Protein AF-A0A2H5X7C7-F1 (afdb_monomer_lite)

Foldseek 3Di:
DDPPPPQDPVNVVVVVCVPPQFPWDWDDDPPDIDIGTPCNVLCVLQDFDPVLLVVVLVCVVVLHFQDLLSLLVRLCSDDPSNLVDDDDGNFDCVLNNLQSLVSPLVNQDDPVRNVCCAVVQKDDCVNDDPVSNVSVVSSQVVNVVSDPDDDQDDDDDDDVDDPFMKGKDKDKAKKKWKDDPQDIDIDRDPVVVVVVQVVCVVVVNGDPPIDIWMWIKMKIKIWTDHDVSDIDIDIRIGIRTDDDDDPPDD

Sequence (250 aa):
MVKREQHTLREWLRGVFRMKEQAGWWRVEGDTLLMKHARYPLYRRTELPESTVRELERKAQEGRPLTLDDYAKLASTFTSLHELRNYAVRFDIQPLIHQYPHLQFWAALNPVQRANLLRSGLLTPDMLSAPQQRTFWQSAWRGMLSSHYHGFESPEEPNDLPLPRLELSTDAGEQYEIVSARMRFTDNDLNRVREFARQQFTQGALDADYQIKGYRAETYTLRYFLYPGVRYSTQIVLRREIPLPQEQSR

pLDDT: mean 84.01, std 14.73, range [30.48, 97.62]

Radius of gyration: 22.63 Å; chains: 1; bounding box: 50×59×59 Å

Structure (mmCIF, N/CA/C/O backbone):
data_AF-A0A2H5X7C7-F1
#
_entry.id   AF-A0A2H5X7C7-F1
#
loop_
_atom_site.group_PDB
_atom_site.id
_atom_site.t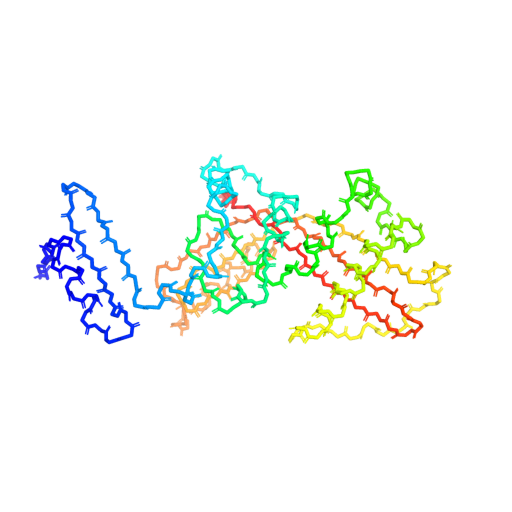ype_symbol
_atom_site.label_atom_id
_atom_site.label_alt_id
_atom_site.label_comp_id
_atom_site.label_asym_id
_atom_site.label_entity_id
_atom_site.label_seq_id
_atom_site.pdbx_PDB_ins_code
_atom_site.Cartn_x
_atom_site.Cartn_y
_atom_site.Cartn_z
_atom_site.occupancy
_atom_site.B_iso_or_equiv
_atom_site.auth_seq_id
_atom_site.auth_comp_id
_atom_site.auth_asym_id
_atom_site.auth_atom_id
_atom_site.pdbx_PDB_model_num
ATOM 1 N N . MET A 1 1 ? -23.636 8.215 39.747 1.00 32.19 1 MET A N 1
ATOM 2 C CA . MET A 1 1 ? -23.980 9.044 38.568 1.00 32.19 1 MET A CA 1
ATOM 3 C C . MET A 1 1 ? -22.868 10.054 38.343 1.00 32.19 1 MET A C 1
ATOM 5 O O . MET A 1 1 ? -22.793 11.032 39.074 1.00 32.19 1 MET A O 1
ATOM 9 N N . VAL A 1 2 ? -21.976 9.807 37.385 1.00 30.48 2 VAL A N 1
ATOM 10 C CA . VAL A 1 2 ? -20.971 10.801 36.979 1.00 30.48 2 VAL A CA 1
ATOM 11 C C . VAL A 1 2 ? -21.667 11.770 36.025 1.00 30.48 2 VAL A C 1
ATOM 13 O O . VAL A 1 2 ? -22.133 11.355 34.964 1.00 30.48 2 VAL A O 1
ATOM 16 N N . LYS A 1 3 ? -21.809 13.040 36.420 1.00 31.78 3 LYS A N 1
ATOM 17 C CA . LYS A 1 3 ? -22.272 14.102 35.519 1.00 31.78 3 LYS A CA 1
ATOM 18 C C . LYS A 1 3 ? -21.266 14.194 34.370 1.00 31.78 3 LYS A C 1
ATOM 20 O O . LYS A 1 3 ? -20.116 14.548 34.599 1.00 31.78 3 LYS A O 1
ATOM 25 N N . ARG A 1 4 ? -21.683 13.864 33.144 1.00 39.91 4 ARG A N 1
ATOM 26 C CA . ARG A 1 4 ? -20.956 14.281 31.939 1.00 39.91 4 ARG A CA 1
ATOM 27 C C . ARG A 1 4 ? -21.056 15.803 31.884 1.00 39.91 4 ARG A C 1
ATOM 29 O O . ARG A 1 4 ? -22.103 16.324 31.509 1.00 39.91 4 ARG A O 1
ATOM 36 N N . GLU A 1 5 ? -20.019 16.503 32.330 1.00 50.34 5 GLU A N 1
ATOM 37 C CA . GLU A 1 5 ? -19.903 17.939 32.096 1.00 50.34 5 GLU A CA 1
ATOM 38 C C . GLU A 1 5 ? -19.930 18.166 30.583 1.00 50.34 5 GLU A C 1
ATOM 40 O O . GLU A 1 5 ? -19.099 17.645 29.838 1.00 50.34 5 GLU A O 1
ATOM 45 N N . GLN A 1 6 ? -20.947 18.887 30.111 1.00 40.84 6 GLN A N 1
ATOM 46 C CA . GLN A 1 6 ? -20.986 19.367 28.739 1.00 40.84 6 GLN A CA 1
ATOM 47 C C . GLN A 1 6 ? -19.953 20.486 28.630 1.00 40.84 6 GLN A C 1
ATOM 49 O O . GLN A 1 6 ? -20.273 21.654 28.821 1.00 40.84 6 GLN A O 1
ATOM 54 N N . HIS A 1 7 ? -18.696 20.134 28.372 1.00 57.25 7 HIS A N 1
ATOM 55 C CA . HIS A 1 7 ? -17.715 21.127 27.964 1.00 57.25 7 HIS A CA 1
ATOM 56 C C . HIS A 1 7 ? -18.158 21.687 26.616 1.00 57.25 7 HIS A C 1
ATOM 58 O O . HIS A 1 7 ? -18.328 20.941 25.647 1.00 57.25 7 HIS A O 1
ATOM 64 N N . THR A 1 8 ? -18.333 23.003 26.533 1.00 71.38 8 THR A N 1
ATOM 65 C CA . THR A 1 8 ? -18.448 23.650 25.225 1.00 71.38 8 THR A CA 1
ATOM 66 C C . THR A 1 8 ? -17.179 23.346 24.421 1.00 71.38 8 THR A C 1
ATOM 68 O O . THR A 1 8 ? -16.097 23.199 24.997 1.00 71.38 8 THR A O 1
ATOM 71 N N . LEU A 1 9 ? -17.268 23.278 23.084 1.00 64.62 9 LEU A N 1
ATOM 72 C CA . LEU A 1 9 ? -16.095 23.063 22.217 1.00 64.62 9 LEU A CA 1
ATOM 73 C C . LEU A 1 9 ? -14.938 23.999 22.612 1.00 64.62 9 LEU A C 1
ATOM 75 O O . LEU A 1 9 ? -13.787 23.587 22.686 1.00 64.62 9 LEU A O 1
ATOM 79 N N . ARG A 1 10 ? -15.259 25.245 22.972 1.00 67.31 10 ARG A N 1
ATOM 80 C CA . ARG A 1 10 ? -14.307 26.257 23.440 1.00 67.31 10 ARG A CA 1
ATOM 81 C C . ARG A 1 10 ? -13.594 25.887 24.748 1.00 67.31 10 ARG A C 1
ATOM 83 O O . ARG A 1 10 ? -12.398 26.145 24.876 1.00 67.31 10 ARG A O 1
ATOM 90 N N . GLU A 1 11 ? -14.302 25.334 25.725 1.00 71.19 11 GLU A N 1
ATOM 91 C CA . GLU A 1 11 ? -13.731 24.914 27.015 1.00 71.19 11 GLU A CA 1
ATOM 92 C C . GLU A 1 11 ? -12.883 23.656 26.870 1.00 71.19 11 GLU A C 1
ATOM 94 O O . GLU A 1 11 ? -11.786 23.592 27.426 1.00 71.19 11 GLU A O 1
ATOM 99 N N . TRP A 1 12 ? -13.336 22.711 26.044 1.00 71.12 12 TRP A N 1
ATOM 100 C CA . TRP A 1 12 ? -12.553 21.536 25.682 1.00 71.12 12 TRP A CA 1
ATOM 101 C C . TRP A 1 12 ? -11.246 21.933 24.978 1.00 71.12 12 TRP A C 1
ATOM 103 O O . TRP A 1 12 ? -10.168 21.531 25.416 1.00 71.12 12 TRP A O 1
ATOM 113 N N . LEU A 1 13 ? -11.311 22.816 23.970 1.00 69.25 13 LEU A N 1
ATOM 114 C CA . LEU A 1 13 ? -10.126 23.343 23.279 1.00 69.25 13 LEU A CA 1
ATOM 115 C C . LEU A 1 13 ? -9.167 24.034 24.260 1.00 69.25 13 LEU A C 1
ATOM 117 O O . LEU A 1 13 ? -7.964 23.794 24.216 1.00 69.25 13 LEU A O 1
ATOM 121 N N . ARG A 1 14 ? -9.666 24.846 25.203 1.00 69.00 14 ARG A N 1
ATOM 122 C CA . ARG A 1 14 ? -8.815 25.465 26.240 1.00 69.00 14 ARG A CA 1
ATOM 123 C C . ARG A 1 14 ? -8.074 24.439 27.102 1.00 69.00 14 ARG A C 1
ATOM 125 O O . ARG A 1 14 ? -6.947 24.720 27.505 1.00 69.00 14 ARG A O 1
ATOM 132 N N . GLY A 1 15 ? -8.684 23.289 27.387 1.00 68.31 15 GLY A N 1
ATOM 133 C CA . GLY A 1 15 ? -8.048 22.185 28.110 1.00 68.31 15 GLY A CA 1
ATOM 134 C C . GLY A 1 15 ? -6.969 21.484 27.281 1.00 68.31 15 GLY A C 1
ATOM 135 O O . GLY A 1 15 ? -5.845 21.321 27.751 1.00 68.31 15 GLY A O 1
ATOM 136 N N . VAL A 1 16 ? -7.285 21.148 26.028 1.00 64.69 16 VAL A N 1
ATOM 137 C CA . VAL A 1 16 ? -6.377 20.473 25.082 1.00 64.69 16 VAL A CA 1
ATOM 138 C C . VAL A 1 16 ? -5.140 21.333 24.780 1.00 64.69 16 VAL A C 1
ATOM 140 O O . VAL A 1 16 ? -4.008 20.874 24.918 1.00 64.69 16 VAL A O 1
ATOM 143 N N . PHE A 1 17 ? -5.331 22.625 24.490 1.00 65.94 17 PHE A N 1
ATOM 144 C CA . PHE A 1 17 ? -4.251 23.560 24.138 1.00 65.94 17 PHE A CA 1
ATOM 145 C C . PHE A 1 17 ? -3.428 24.074 25.329 1.00 65.94 17 PHE A C 1
ATOM 147 O O . PHE A 1 17 ? -2.446 24.792 25.132 1.00 65.94 17 PHE A O 1
ATOM 154 N N . ARG A 1 18 ? -3.794 23.719 26.569 1.00 60.03 18 ARG A N 1
ATOM 155 C CA . ARG A 1 18 ? -3.016 24.050 27.776 1.00 60.03 18 ARG A CA 1
ATOM 156 C C . ARG A 1 18 ? -1.769 23.176 27.931 1.00 60.03 18 ARG A C 1
ATOM 158 O O . ARG A 1 18 ? -0.837 23.567 28.634 1.00 60.03 18 ARG A O 1
ATOM 165 N N . MET A 1 19 ? -1.733 22.014 27.279 1.00 57.81 19 MET A N 1
ATOM 166 C CA . MET A 1 19 ? -0.561 21.143 27.266 1.00 57.81 19 MET A CA 1
ATOM 167 C C . MET A 1 19 ? 0.507 21.742 26.340 1.00 57.81 19 MET A C 1
ATOM 169 O O . MET A 1 19 ? 0.277 21.926 25.146 1.00 57.81 19 MET A O 1
ATOM 173 N N . LYS A 1 20 ? 1.684 22.073 26.894 1.00 52.88 20 LYS A N 1
ATOM 174 C CA . LYS A 1 20 ? 2.776 22.811 26.216 1.00 52.88 20 LYS A CA 1
ATOM 175 C C . LYS A 1 20 ? 3.203 22.224 24.860 1.00 52.88 20 LYS A C 1
ATOM 177 O O . LYS A 1 20 ? 3.719 22.956 24.021 1.00 52.88 20 LYS A O 1
ATOM 182 N N . GLU A 1 21 ? 2.980 20.933 24.631 1.00 53.09 21 GLU A N 1
ATOM 183 C CA . GLU A 1 21 ? 3.341 20.230 23.393 1.00 53.09 21 GLU A CA 1
ATOM 184 C C . GLU A 1 21 ? 2.373 20.475 22.225 1.00 53.09 21 GLU A C 1
ATOM 186 O O . GLU A 1 21 ? 2.745 20.251 21.072 1.00 53.09 21 GLU A O 1
ATOM 191 N N . GLN A 1 22 ? 1.172 20.988 22.508 1.00 58.91 22 GLN A N 1
ATOM 192 C CA . GLN A 1 22 ? 0.125 21.284 21.524 1.00 58.91 22 GLN A CA 1
ATOM 193 C C . GLN A 1 22 ? -0.135 22.786 21.360 1.00 58.91 22 GLN A C 1
ATOM 195 O O . GLN A 1 22 ? -1.105 23.166 20.712 1.00 58.91 22 GLN A O 1
ATOM 200 N N . ALA A 1 23 ? 0.713 23.653 21.928 1.00 64.56 23 ALA A N 1
ATOM 201 C CA . ALA A 1 23 ? 0.552 25.103 21.854 1.00 64.56 23 ALA A CA 1
ATOM 202 C C . ALA A 1 23 ? 0.286 25.576 20.411 1.00 64.56 23 ALA A C 1
ATOM 204 O O . ALA A 1 23 ? 0.928 25.136 19.457 1.00 64.56 23 ALA A O 1
ATOM 205 N N . GLY A 1 24 ? -0.677 26.478 20.245 1.00 70.94 24 GLY A N 1
ATOM 206 C CA . GLY A 1 24 ? -1.109 26.988 18.949 1.00 70.94 24 GLY A CA 1
ATOM 207 C C . GLY A 1 24 ? -2.040 28.184 19.105 1.00 70.94 24 GLY A C 1
ATOM 208 O O . GLY A 1 24 ? -2.536 28.468 20.194 1.00 70.94 24 GLY A O 1
ATOM 209 N N . TRP A 1 25 ? -2.261 28.898 18.009 1.00 77.69 25 TRP A N 1
ATOM 210 C CA . TRP A 1 25 ? -3.278 29.938 17.922 1.00 77.69 25 TRP A CA 1
ATOM 211 C C . TRP A 1 25 ? -4.594 29.312 17.468 1.00 77.69 25 TRP A C 1
ATOM 213 O O . TRP A 1 25 ? -4.595 28.479 16.567 1.00 77.69 25 TRP A O 1
ATOM 223 N N . TRP A 1 26 ? -5.716 29.711 18.052 1.00 78.94 26 TRP A N 1
ATOM 224 C CA . TRP A 1 26 ? -7.033 29.295 17.580 1.00 78.94 26 TRP A CA 1
ATOM 225 C C . TRP A 1 26 ? -8.059 30.408 17.788 1.00 78.94 26 TRP A C 1
ATOM 227 O O . TRP A 1 26 ? -7.919 31.234 18.691 1.00 78.94 26 TRP A O 1
ATOM 237 N N . ARG A 1 27 ? -9.097 30.426 16.950 1.00 79.19 27 ARG A N 1
ATOM 238 C CA . ARG A 1 27 ? -10.278 31.290 17.079 1.00 79.19 27 ARG A CA 1
ATOM 239 C C . ARG A 1 27 ? -11.522 30.557 16.583 1.00 79.19 27 ARG A C 1
ATOM 241 O O . ARG A 1 27 ? -11.419 29.664 15.750 1.00 79.19 27 ARG A O 1
ATOM 248 N N . VAL A 1 28 ? -12.687 30.953 17.079 1.00 81.12 28 VAL A N 1
ATOM 249 C CA . VAL A 1 28 ? -13.986 30.447 16.616 1.00 81.12 28 VAL A CA 1
ATOM 250 C C . VAL A 1 28 ? -14.690 31.574 15.863 1.00 81.12 28 VAL A C 1
ATOM 252 O O . VAL A 1 28 ? -14.768 32.685 16.384 1.00 81.12 28 VAL A O 1
ATOM 255 N N . GLU A 1 29 ? -15.165 31.297 14.650 1.00 85.19 29 GLU A N 1
ATOM 256 C CA . GLU A 1 29 ? -15.914 32.217 13.787 1.00 85.19 29 GLU A CA 1
ATOM 257 C C . GLU A 1 29 ? -17.249 31.571 13.399 1.00 85.19 29 GLU A C 1
ATOM 259 O O . GLU A 1 29 ? -17.293 30.693 12.537 1.00 85.19 29 GLU A O 1
ATOM 264 N N . GLY A 1 30 ? -18.336 31.970 14.070 1.00 81.81 30 GLY A N 1
ATOM 265 C CA . GLY A 1 30 ? -19.625 31.278 13.959 1.00 81.81 30 GLY A CA 1
ATOM 266 C C . GLY A 1 30 ? -19.477 29.803 14.340 1.00 81.81 30 GLY A C 1
ATOM 267 O O . GLY A 1 30 ? -18.999 29.496 15.432 1.00 81.81 30 GLY A O 1
ATOM 268 N N . ASP A 1 31 ? -19.802 28.914 13.401 1.00 78.69 31 ASP A N 1
ATOM 269 C CA . ASP A 1 31 ? -19.672 27.458 13.555 1.00 78.69 31 ASP A CA 1
ATOM 270 C C . ASP A 1 31 ? -18.304 26.908 13.107 1.00 78.69 31 ASP A C 1
ATOM 272 O O . ASP A 1 31 ? -18.082 25.697 13.089 1.00 78.69 31 ASP A O 1
ATOM 276 N N . THR A 1 32 ? -17.361 27.779 12.734 1.00 72.25 32 THR A N 1
ATOM 277 C CA . THR A 1 32 ? -16.037 27.375 12.241 1.00 72.25 32 THR A CA 1
ATOM 278 C C . THR A 1 32 ? -14.969 27.532 13.318 1.00 72.25 32 THR A C 1
ATOM 280 O O . THR A 1 32 ? -14.797 28.604 13.896 1.00 72.25 32 THR A O 1
ATOM 283 N N . LEU A 1 33 ? -14.183 26.479 13.550 1.00 78.12 33 LEU A N 1
ATOM 284 C CA . LEU A 1 33 ? -12.952 26.545 14.337 1.00 78.12 33 LEU A CA 1
ATOM 285 C C . LEU A 1 33 ? -11.754 26.748 13.406 1.00 78.12 33 LEU A C 1
ATOM 287 O O . LEU A 1 33 ? -11.454 25.895 12.574 1.00 78.12 33 LEU A O 1
ATOM 291 N N . LEU A 1 34 ? -11.027 27.845 13.595 1.00 80.31 34 LEU A N 1
ATOM 292 C CA . LEU A 1 34 ? -9.745 28.084 12.944 1.00 80.31 34 LEU A CA 1
ATOM 293 C C . LEU A 1 34 ? -8.622 27.835 13.938 1.00 80.31 34 LEU A C 1
ATOM 295 O O . LEU A 1 34 ? -8.621 28.379 15.040 1.00 80.31 34 LEU A O 1
ATOM 299 N N . MET A 1 35 ? -7.644 27.032 13.535 1.00 77.50 35 MET A N 1
ATOM 300 C CA . MET A 1 35 ? -6.540 26.621 14.389 1.00 77.50 35 MET A CA 1
ATOM 301 C C . MET A 1 35 ? -5.232 26.625 13.605 1.00 77.50 35 MET A C 1
ATOM 303 O O . MET A 1 35 ? -5.157 26.142 12.480 1.00 77.50 35 MET A O 1
ATOM 307 N N . LYS A 1 36 ? -4.176 27.138 14.230 1.00 78.31 36 LYS A N 1
ATOM 308 C CA . LYS A 1 36 ? -2.807 27.119 13.734 1.00 78.31 36 LYS A CA 1
ATOM 309 C C . LYS A 1 36 ? -1.888 26.597 14.828 1.00 78.31 36 LYS A C 1
ATOM 311 O O . LYS A 1 36 ? -1.591 27.287 15.800 1.00 78.31 36 LYS A O 1
ATOM 316 N N . HIS A 1 37 ? -1.417 25.372 14.652 1.00 77.25 37 HIS A N 1
ATOM 317 C CA . HIS A 1 37 ? -0.476 24.736 15.568 1.00 77.25 37 HIS A CA 1
ATOM 318 C C . HIS A 1 37 ? 0.867 25.500 15.605 1.00 77.25 37 HIS A C 1
ATOM 320 O O . HIS A 1 37 ? 1.325 25.977 14.566 1.00 77.25 37 HIS A O 1
ATOM 326 N N . ALA A 1 38 ? 1.554 25.601 16.752 1.00 78.75 38 ALA A N 1
ATOM 327 C CA . ALA A 1 38 ? 2.844 26.313 16.839 1.00 78.75 38 ALA A CA 1
ATOM 328 C C . ALA A 1 38 ? 3.915 25.690 15.930 1.00 78.75 38 ALA A C 1
ATOM 330 O O . ALA A 1 38 ? 4.744 26.385 15.349 1.00 78.75 38 ALA A O 1
ATOM 331 N N . ARG A 1 39 ? 3.849 24.369 15.739 1.00 77.12 39 ARG A N 1
ATOM 332 C CA . ARG A 1 39 ? 4.689 23.621 14.786 1.00 77.12 39 ARG A CA 1
ATOM 333 C C . ARG A 1 39 ? 4.138 23.595 13.353 1.00 77.12 39 ARG A C 1
ATOM 335 O O . ARG A 1 39 ? 4.593 22.781 12.561 1.00 77.12 39 ARG A O 1
ATOM 342 N N . TYR A 1 40 ? 3.195 24.468 12.992 1.00 81.19 40 TYR A N 1
ATOM 343 C CA . TYR A 1 40 ? 2.625 24.526 11.638 1.00 81.19 40 TYR A CA 1
ATOM 344 C C . TYR A 1 40 ? 3.685 24.530 10.517 1.00 81.19 40 TYR A C 1
ATOM 346 O O . TYR A 1 40 ? 3.551 23.723 9.602 1.00 81.19 40 TYR A O 1
ATOM 354 N N . PRO A 1 41 ? 4.780 25.321 10.577 1.00 80.50 41 PRO A N 1
ATOM 355 C CA . PRO A 1 41 ? 5.803 25.288 9.525 1.00 80.50 41 PRO A CA 1
ATOM 356 C C . PRO A 1 41 ? 6.473 23.918 9.349 1.00 80.50 41 PRO A C 1
ATOM 358 O O . PRO A 1 41 ? 6.890 23.573 8.245 1.00 80.50 41 PRO A O 1
ATOM 361 N N . LEU A 1 42 ? 6.571 23.142 10.433 1.00 79.44 42 LEU A N 1
ATOM 362 C CA . LEU A 1 42 ? 7.097 21.781 10.419 1.00 79.44 42 LEU A CA 1
ATOM 363 C C . LEU A 1 42 ? 6.057 20.796 9.870 1.00 79.44 42 LEU A C 1
ATOM 365 O O . LEU A 1 42 ? 6.396 19.961 9.039 1.00 79.44 42 LEU A O 1
ATOM 369 N N . TYR A 1 43 ? 4.802 20.899 10.316 1.00 79.12 43 TYR A N 1
ATOM 370 C CA . TYR A 1 43 ? 3.731 19.964 9.949 1.00 79.12 43 TYR A CA 1
ATOM 371 C C . TYR A 1 43 ? 3.247 20.135 8.515 1.00 79.12 43 TYR A C 1
ATOM 373 O O . TYR A 1 43 ? 2.974 19.138 7.856 1.00 79.12 43 TYR A O 1
ATOM 381 N N . ARG A 1 44 ? 3.264 21.362 7.988 1.00 84.00 44 ARG A N 1
ATOM 382 C CA . ARG A 1 44 ? 2.896 21.645 6.597 1.00 84.00 44 ARG A CA 1
ATOM 383 C C . ARG A 1 44 ? 3.717 20.834 5.588 1.00 84.00 44 ARG A C 1
ATOM 385 O O . ARG A 1 44 ? 3.228 20.499 4.521 1.00 84.00 44 ARG A O 1
ATOM 392 N N . ARG A 1 45 ? 4.974 20.503 5.912 1.00 83.31 45 ARG A N 1
ATOM 393 C CA . ARG A 1 45 ? 5.855 19.687 5.048 1.00 83.31 45 ARG A CA 1
ATOM 394 C C . ARG A 1 45 ? 5.521 18.193 5.062 1.00 83.31 45 ARG A C 1
ATOM 396 O O . ARG A 1 45 ? 6.094 17.446 4.278 1.00 83.31 45 ARG A O 1
ATOM 403 N N . THR A 1 46 ? 4.660 17.778 5.984 1.00 85.38 46 THR A N 1
ATOM 404 C CA . THR A 1 46 ? 4.213 16.394 6.175 1.00 85.38 46 THR A CA 1
ATOM 405 C C . THR A 1 46 ? 2.718 16.229 5.907 1.00 85.38 46 THR A C 1
ATOM 407 O O . THR A 1 46 ? 2.175 15.155 6.153 1.00 85.38 46 THR A O 1
ATOM 410 N N . GLU A 1 47 ? 2.037 17.295 5.477 1.00 86.62 47 GLU A N 1
ATOM 411 C CA . GLU A 1 47 ? 0.630 17.248 5.091 1.00 86.62 47 GLU A CA 1
ATOM 412 C C . GLU A 1 47 ? 0.489 16.507 3.764 1.00 86.62 47 GLU A C 1
ATOM 414 O O . GLU A 1 47 ? 1.155 16.823 2.777 1.00 86.62 47 GLU A O 1
ATOM 419 N N . LEU A 1 48 ? -0.405 15.523 3.750 1.00 89.31 48 LEU A N 1
ATOM 420 C CA . LEU A 1 48 ? -0.763 14.816 2.532 1.00 89.31 48 LEU A CA 1
ATOM 421 C C . LEU A 1 48 ? -1.594 15.734 1.621 1.00 89.31 48 LEU A C 1
ATOM 423 O O . LEU A 1 48 ? -2.339 16.579 2.124 1.00 89.31 48 LEU A O 1
ATOM 427 N N . PRO A 1 49 ? -1.527 15.569 0.288 1.00 90.25 49 PRO A N 1
ATOM 428 C CA . PRO A 1 49 ? -2.346 16.356 -0.625 1.00 90.25 49 PRO A CA 1
ATOM 429 C C . PRO A 1 49 ? -3.842 16.127 -0.374 1.00 90.25 49 PRO A C 1
ATOM 431 O O . PRO A 1 49 ? -4.378 15.059 -0.677 1.00 90.25 49 PRO A O 1
ATOM 434 N N . GLU A 1 50 ? -4.517 17.158 0.135 1.00 89.19 50 GLU A N 1
ATOM 435 C CA . GLU A 1 50 ? -5.931 17.124 0.532 1.00 89.19 50 GLU A CA 1
ATOM 436 C C . GLU A 1 50 ? -6.853 16.600 -0.579 1.00 89.19 50 GLU A C 1
ATOM 438 O O . GLU A 1 50 ? -7.765 15.822 -0.316 1.00 89.19 50 GLU A O 1
ATOM 443 N N . SER A 1 51 ? -6.612 16.982 -1.838 1.00 90.31 51 SER A N 1
ATOM 444 C CA . SER A 1 51 ? -7.427 16.532 -2.974 1.00 90.31 51 SER A CA 1
ATOM 445 C C . SER A 1 51 ? -7.372 15.016 -3.175 1.00 90.31 51 SER A C 1
ATOM 447 O O . SER A 1 51 ? -8.405 14.393 -3.417 1.00 90.31 51 SER A O 1
ATOM 449 N N . THR A 1 52 ? -6.187 14.419 -3.040 1.00 91.19 52 THR A N 1
ATOM 450 C CA . THR A 1 52 ? -5.995 12.969 -3.138 1.00 91.19 52 THR A CA 1
ATOM 451 C C . THR A 1 52 ? -6.566 12.272 -1.908 1.00 91.19 52 THR A C 1
ATOM 453 O O . THR A 1 52 ? -7.312 11.309 -2.056 1.00 91.19 52 THR A O 1
ATOM 456 N N . VAL A 1 53 ? -6.281 12.774 -0.701 1.00 93.00 53 VAL A N 1
ATOM 457 C CA . VAL A 1 53 ? -6.797 12.192 0.551 1.00 93.00 53 VAL A CA 1
ATOM 458 C C . VAL A 1 53 ? -8.321 12.165 0.548 1.00 93.00 53 VAL A C 1
ATOM 460 O O . VAL A 1 53 ? -8.909 11.114 0.782 1.00 93.00 53 VAL A O 1
ATOM 463 N N . ARG A 1 54 ? -8.971 13.276 0.192 1.00 93.12 54 ARG A N 1
ATOM 464 C CA . ARG A 1 54 ? -10.433 13.378 0.152 1.00 93.12 54 ARG A CA 1
ATOM 465 C C . ARG A 1 54 ? -11.066 12.385 -0.821 1.00 93.12 54 ARG A C 1
ATOM 467 O O . ARG A 1 54 ? -12.135 11.848 -0.541 1.00 93.12 54 ARG A O 1
ATOM 474 N N . GLU A 1 55 ? -10.424 12.125 -1.959 1.00 93.81 55 GLU A N 1
ATOM 475 C CA . GLU A 1 55 ? -10.888 11.114 -2.913 1.00 93.81 55 GLU A CA 1
ATOM 476 C C . GLU A 1 55 ? -10.859 9.705 -2.300 1.00 93.81 55 GLU A C 1
ATOM 478 O O . GLU A 1 55 ? -11.837 8.963 -2.424 1.00 93.81 55 GLU A O 1
ATOM 483 N N . LEU A 1 56 ? -9.768 9.356 -1.613 1.00 94.12 56 LEU A N 1
ATOM 484 C CA . LEU A 1 56 ? -9.600 8.058 -0.957 1.00 94.12 56 LEU A CA 1
ATOM 485 C C . LEU A 1 56 ? -10.550 7.885 0.227 1.00 94.12 56 LEU A C 1
ATOM 487 O O . LEU A 1 56 ? -11.187 6.843 0.354 1.00 94.12 56 LEU A O 1
ATOM 491 N N . GLU A 1 57 ? -10.705 8.918 1.056 1.00 94.06 57 GLU A N 1
ATOM 492 C CA . GLU A 1 57 ? -11.660 8.902 2.162 1.00 94.06 57 GLU A CA 1
ATOM 493 C C . GLU A 1 57 ? -13.091 8.725 1.667 1.00 94.06 57 GLU A C 1
ATOM 495 O O . GLU A 1 57 ? -13.840 7.937 2.239 1.00 94.06 57 GLU A O 1
ATOM 500 N N . ARG A 1 58 ? -13.464 9.397 0.572 1.00 94.62 58 ARG A N 1
ATOM 501 C CA . ARG A 1 58 ? -14.776 9.214 -0.048 1.00 94.62 58 ARG A CA 1
ATOM 502 C C . ARG A 1 58 ? -14.966 7.775 -0.532 1.00 94.62 58 ARG A C 1
ATOM 504 O O . ARG A 1 58 ? -15.996 7.180 -0.238 1.00 94.62 58 ARG A O 1
ATOM 511 N N . LYS A 1 59 ? -13.983 7.191 -1.231 1.00 93.88 59 LYS A N 1
ATOM 512 C CA . LYS A 1 59 ? -14.048 5.780 -1.662 1.00 93.88 59 LYS A CA 1
ATOM 513 C C . LYS A 1 59 ? -14.216 4.834 -0.469 1.00 93.88 59 LYS A C 1
ATOM 515 O O . LYS A 1 59 ? -15.065 3.948 -0.523 1.00 93.88 59 LYS A O 1
ATOM 520 N N . ALA A 1 60 ? -13.457 5.053 0.603 1.00 90.31 60 ALA A N 1
ATOM 521 C CA . ALA A 1 60 ? -13.547 4.254 1.820 1.00 90.31 60 ALA A CA 1
ATOM 522 C C . ALA A 1 60 ? -14.923 4.381 2.496 1.00 90.31 60 ALA A C 1
ATOM 524 O O . ALA A 1 60 ? -15.514 3.373 2.873 1.00 90.31 60 ALA A O 1
ATOM 525 N N . GLN A 1 61 ? -15.477 5.594 2.573 1.00 90.75 61 GLN A N 1
ATOM 526 C CA . GLN A 1 61 ? -16.829 5.840 3.088 1.00 90.75 61 GLN A CA 1
ATOM 527 C C . GLN A 1 61 ? -17.925 5.190 2.237 1.00 90.75 61 GLN A C 1
ATOM 529 O O . GLN A 1 61 ? -18.898 4.677 2.780 1.00 90.75 61 GLN A O 1
ATOM 534 N N . GLU A 1 62 ? -17.757 5.180 0.914 1.00 91.12 62 GLU A N 1
ATOM 535 C CA . GLU A 1 62 ? -18.639 4.486 -0.034 1.00 91.12 62 GLU A CA 1
ATOM 536 C C . GLU A 1 62 ? -18.466 2.949 0.010 1.00 91.12 62 GLU A C 1
ATOM 538 O O . GLU A 1 62 ? -19.125 2.233 -0.743 1.00 91.12 62 GLU A O 1
ATOM 543 N N . GLY A 1 63 ? -17.564 2.418 0.848 1.00 85.38 63 GLY A N 1
ATOM 544 C CA . GLY A 1 63 ? -17.271 0.984 0.941 1.00 85.38 63 GLY A CA 1
ATOM 545 C C . GLY A 1 63 ? -16.596 0.407 -0.308 1.00 85.38 63 GLY A C 1
ATOM 546 O O . GLY A 1 63 ? -16.615 -0.813 -0.523 1.00 85.38 63 GLY A O 1
ATOM 547 N N . ARG A 1 64 ? -16.020 1.270 -1.154 1.00 89.94 64 ARG A N 1
ATOM 548 C CA . ARG A 1 64 ? -15.311 0.884 -2.376 1.00 89.94 64 ARG A CA 1
ATOM 549 C C . ARG A 1 64 ? -13.883 0.450 -2.036 1.00 89.94 64 ARG A C 1
ATOM 551 O O . ARG A 1 64 ? -13.236 1.104 -1.220 1.00 89.94 64 ARG A O 1
ATOM 558 N N . PRO A 1 65 ? -13.368 -0.619 -2.669 1.00 88.69 65 PRO A N 1
ATOM 559 C CA . PRO A 1 65 ? -11.994 -1.048 -2.448 1.00 88.69 65 PRO A CA 1
ATOM 560 C C . PRO A 1 65 ? -11.010 0.035 -2.905 1.00 88.69 65 PRO A C 1
ATOM 562 O O . PRO A 1 65 ? -11.180 0.626 -3.975 1.00 88.69 65 PRO A O 1
ATOM 565 N N . LEU A 1 66 ? -9.984 0.273 -2.089 1.00 93.88 66 LEU A N 1
ATOM 566 C CA . LEU A 1 66 ? -8.825 1.066 -2.482 1.00 93.88 66 LEU A CA 1
ATOM 567 C C . LEU A 1 66 ? -7.833 0.168 -3.212 1.00 93.88 66 LEU A C 1
ATOM 569 O O . LEU A 1 66 ? -7.512 -0.921 -2.745 1.00 93.88 66 LEU A O 1
ATOM 573 N N . THR A 1 67 ? -7.368 0.634 -4.363 1.00 94.12 67 THR A N 1
ATOM 574 C CA . THR A 1 67 ? -6.515 -0.136 -5.274 1.00 94.12 67 THR A CA 1
ATOM 575 C C . THR A 1 67 ? -5.034 0.186 -5.089 1.00 94.12 67 THR A C 1
ATOM 577 O O . THR A 1 67 ? -4.670 1.191 -4.481 1.00 94.12 67 THR A O 1
ATOM 580 N N . LEU A 1 68 ? -4.151 -0.623 -5.677 1.00 95.06 68 LEU A N 1
ATOM 581 C CA . LEU A 1 68 ? -2.714 -0.331 -5.690 1.00 95.06 68 LEU A CA 1
ATOM 582 C C . LEU A 1 68 ? -2.407 1.034 -6.340 1.00 95.06 68 LEU A C 1
ATOM 584 O O . LEU A 1 68 ? -1.564 1.784 -5.849 1.00 95.06 68 LEU A O 1
ATOM 588 N N . ASP A 1 69 ? -3.151 1.398 -7.388 1.00 95.81 69 ASP A N 1
ATOM 589 C CA . ASP A 1 69 ? -3.037 2.699 -8.057 1.00 95.81 69 ASP A CA 1
ATOM 590 C C . ASP A 1 69 ? -3.465 3.873 -7.163 1.00 95.81 69 ASP A C 1
ATOM 592 O O . ASP A 1 69 ? -2.859 4.945 -7.224 1.00 95.81 69 ASP A O 1
ATOM 596 N N . ASP A 1 70 ? -4.469 3.673 -6.306 1.00 95.50 70 ASP A N 1
ATOM 597 C CA . ASP A 1 70 ? -4.929 4.675 -5.341 1.00 95.50 70 ASP A CA 1
ATOM 598 C C . ASP A 1 70 ? -3.822 5.037 -4.342 1.00 95.50 70 ASP A C 1
ATOM 600 O O . ASP A 1 70 ? -3.507 6.215 -4.138 1.00 95.50 70 ASP A O 1
ATOM 604 N N . TYR A 1 71 ? -3.170 4.019 -3.775 1.00 95.50 71 TYR A N 1
ATOM 605 C CA . TYR A 1 71 ? -2.032 4.213 -2.879 1.00 95.50 71 TYR A CA 1
ATOM 606 C C . TYR A 1 71 ? -0.814 4.777 -3.607 1.00 95.50 71 TYR A C 1
ATOM 608 O O . TYR A 1 71 ? -0.133 5.650 -3.072 1.00 95.50 71 TYR A O 1
ATOM 616 N N . ALA A 1 72 ? -0.550 4.341 -4.837 1.00 95.81 72 ALA A N 1
ATOM 617 C CA . ALA A 1 72 ? 0.573 4.829 -5.628 1.00 95.81 72 ALA A CA 1
ATOM 618 C C . ALA A 1 72 ? 0.436 6.308 -6.011 1.00 95.81 72 ALA A C 1
ATOM 620 O O . ALA A 1 72 ? 1.416 7.057 -5.954 1.00 95.81 72 ALA A O 1
ATOM 621 N N . LYS A 1 73 ? -0.783 6.769 -6.326 1.00 94.75 73 LYS A N 1
ATOM 622 C CA . LYS A 1 73 ? -1.067 8.194 -6.549 1.00 94.75 73 LYS A CA 1
ATOM 623 C C . LYS A 1 73 ? -0.668 9.020 -5.328 1.00 94.75 73 LYS A C 1
ATOM 625 O O . LYS A 1 73 ? 0.005 10.038 -5.481 1.00 94.75 73 LYS A O 1
ATOM 630 N N . LEU A 1 74 ? -1.015 8.566 -4.125 1.00 93.31 74 LEU A N 1
ATOM 631 C CA . LEU A 1 74 ? -0.633 9.243 -2.887 1.00 93.31 74 LEU A CA 1
ATOM 632 C C . LEU A 1 74 ? 0.879 9.128 -2.611 1.00 93.31 74 LEU A C 1
ATOM 634 O O . LEU A 1 74 ? 1.527 10.131 -2.303 1.00 93.31 74 LEU A O 1
ATOM 638 N N . ALA A 1 75 ? 1.467 7.949 -2.829 1.00 93.19 75 ALA A N 1
ATOM 639 C CA . ALA A 1 75 ? 2.895 7.682 -2.650 1.00 93.19 75 ALA A CA 1
ATOM 640 C C . ALA A 1 75 ? 3.790 8.563 -3.533 1.00 93.19 75 ALA A C 1
ATOM 642 O O . ALA A 1 75 ? 4.874 8.956 -3.102 1.00 93.19 75 ALA A O 1
ATOM 643 N N . SER A 1 76 ? 3.324 8.944 -4.729 1.00 91.25 76 SER A N 1
ATOM 644 C CA . SER A 1 76 ? 4.051 9.855 -5.629 1.00 91.25 76 SER A CA 1
ATOM 645 C C . SER A 1 76 ? 4.378 11.219 -4.997 1.00 91.25 76 SER A C 1
ATOM 647 O O . SER A 1 76 ? 5.340 11.873 -5.391 1.00 91.25 76 SER A O 1
ATOM 649 N N . THR A 1 77 ? 3.606 11.626 -3.985 1.00 88.00 77 THR A N 1
ATOM 650 C CA . THR A 1 77 ? 3.781 12.883 -3.236 1.00 88.00 77 THR A CA 1
ATOM 651 C C . THR A 1 77 ? 4.421 12.684 -1.861 1.00 88.00 77 THR A C 1
ATOM 653 O O . THR A 1 77 ? 4.771 13.649 -1.183 1.00 88.00 77 THR A O 1
ATOM 656 N N . PHE A 1 78 ? 4.582 11.427 -1.450 1.00 87.00 78 PHE A N 1
ATOM 657 C CA . PHE A 1 78 ? 5.088 11.041 -0.144 1.00 87.00 78 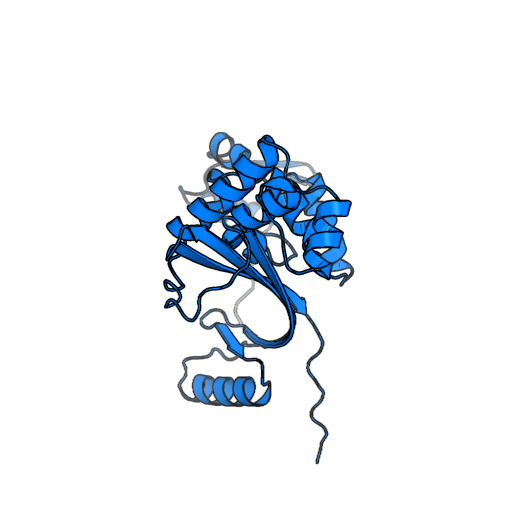PHE A CA 1
ATOM 658 C C . PHE A 1 78 ? 6.610 11.204 -0.093 1.00 87.00 78 PHE A C 1
ATOM 660 O O . PHE A 1 78 ? 7.328 10.979 -1.066 1.00 87.00 78 PHE A O 1
ATOM 667 N N . THR A 1 79 ? 7.128 11.600 1.061 1.00 82.62 79 THR A N 1
ATOM 668 C CA . THR A 1 79 ? 8.570 11.762 1.296 1.00 82.62 79 THR A CA 1
ATOM 669 C C . THR A 1 79 ? 8.927 11.166 2.646 1.00 82.62 79 THR A C 1
ATOM 671 O O . THR A 1 79 ? 8.041 10.932 3.463 1.00 82.62 79 THR A O 1
ATOM 674 N N . SER A 1 80 ? 10.216 10.996 2.935 1.00 76.50 80 SER A N 1
ATOM 675 C CA . SER A 1 80 ? 10.659 10.447 4.223 1.00 76.50 80 SER A CA 1
ATOM 676 C C . SER A 1 80 ? 10.220 11.273 5.438 1.00 76.50 80 SER A C 1
ATOM 678 O O . SER A 1 80 ? 10.105 10.746 6.538 1.00 76.50 80 SER A O 1
ATOM 680 N N . LEU A 1 81 ? 9.899 12.561 5.261 1.00 79.56 81 LEU A N 1
ATOM 681 C CA . LEU A 1 81 ? 9.335 13.381 6.339 1.00 79.56 81 LEU A CA 1
ATOM 682 C C . LEU A 1 81 ? 7.950 12.893 6.792 1.00 79.56 81 LEU A C 1
ATOM 684 O O . LEU A 1 81 ? 7.573 13.118 7.941 1.00 79.56 81 LEU A O 1
ATOM 688 N N . HIS A 1 82 ? 7.203 12.242 5.900 1.00 82.75 82 HIS A N 1
ATOM 689 C CA . HIS A 1 82 ? 5.865 11.725 6.173 1.00 82.75 82 HIS A CA 1
ATOM 690 C C . HIS A 1 82 ? 5.901 10.426 6.996 1.00 82.75 82 HIS A C 1
ATOM 692 O O . HIS A 1 82 ? 4.964 10.158 7.739 1.00 82.75 82 HIS A O 1
ATOM 698 N N . GLU A 1 83 ? 6.999 9.659 6.946 1.00 73.06 83 GLU A N 1
ATOM 699 C CA . GLU A 1 83 ? 7.176 8.418 7.726 1.00 73.06 83 GLU A CA 1
ATOM 700 C C . GLU A 1 83 ? 7.115 8.657 9.244 1.00 73.06 83 GLU A C 1
ATOM 702 O O . GLU A 1 83 ? 6.742 7.780 10.014 1.00 73.06 83 GLU A O 1
ATOM 707 N N . LEU A 1 84 ? 7.452 9.870 9.690 1.00 67.06 84 LEU A N 1
ATOM 708 C CA . LEU A 1 84 ? 7.545 10.235 11.107 1.00 67.06 84 LEU A CA 1
ATOM 709 C C . LEU A 1 84 ? 6.202 10.676 11.712 1.00 67.06 84 LEU A C 1
ATOM 711 O O . LEU A 1 84 ? 6.176 11.296 12.783 1.00 67.06 84 LEU A O 1
ATOM 715 N N . ARG A 1 85 ? 5.085 10.459 11.008 1.00 73.50 85 ARG A N 1
ATOM 716 C CA . ARG A 1 85 ? 3.775 11.005 11.373 1.00 73.50 85 ARG A CA 1
ATOM 717 C C . ARG A 1 85 ? 2.694 9.941 11.435 1.00 73.50 85 ARG A C 1
ATOM 719 O O . ARG A 1 85 ? 2.604 9.056 10.595 1.00 73.50 85 ARG A O 1
ATOM 726 N N . ASN A 1 86 ? 1.806 10.130 12.407 1.00 72.88 86 ASN A N 1
ATOM 727 C CA . ASN A 1 86 ? 0.533 9.434 12.466 1.00 72.88 86 ASN A CA 1
ATOM 728 C C . ASN A 1 86 ? -0.514 10.271 11.735 1.00 72.88 86 ASN A C 1
ATOM 730 O O . ASN A 1 86 ? -0.747 11.430 12.088 1.00 72.88 86 ASN A O 1
ATOM 734 N N . TYR A 1 87 ? -1.138 9.674 10.726 1.00 83.81 87 TYR A N 1
ATOM 735 C CA . TYR A 1 87 ? -2.207 10.291 9.954 1.00 83.81 87 TYR A CA 1
ATOM 736 C C . TYR A 1 87 ? -3.564 9.830 10.477 1.00 83.81 87 TYR A C 1
ATOM 738 O O . TYR A 1 87 ? -3.811 8.634 10.608 1.00 83.81 87 TYR A O 1
ATOM 746 N N . ALA A 1 88 ? -4.449 10.784 10.755 1.00 84.25 88 ALA A N 1
ATOM 747 C CA . ALA A 1 88 ? 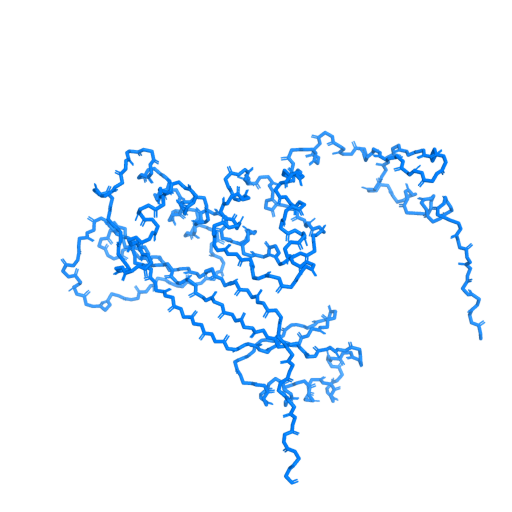-5.848 10.509 11.050 1.00 84.25 88 ALA A CA 1
ATOM 748 C C . ALA A 1 88 ? -6.645 10.585 9.742 1.00 84.25 88 ALA A C 1
ATOM 750 O O . ALA A 1 88 ? -7.090 11.662 9.354 1.00 84.25 88 ALA A O 1
ATOM 751 N N . VAL A 1 89 ? -6.770 9.452 9.049 1.00 88.75 89 VAL A N 1
ATOM 752 C CA . VAL A 1 89 ? -7.538 9.318 7.801 1.00 88.75 89 VAL A CA 1
ATOM 753 C C . VAL A 1 89 ? -8.607 8.235 7.936 1.00 88.75 89 VAL A C 1
ATOM 755 O O . VAL A 1 89 ? -8.508 7.350 8.784 1.00 88.75 89 VAL A O 1
ATOM 758 N N . ARG A 1 90 ? -9.638 8.292 7.089 1.00 88.88 90 ARG A N 1
ATOM 759 C CA . ARG A 1 90 ? -10.767 7.337 7.087 1.00 88.88 90 ARG A CA 1
ATOM 760 C C . ARG A 1 90 ? -10.521 6.033 6.319 1.00 88.88 90 ARG A C 1
ATOM 762 O O . ARG A 1 90 ? -11.461 5.281 6.080 1.00 88.88 90 ARG A O 1
ATOM 769 N N . PHE A 1 91 ? -9.288 5.774 5.907 1.00 90.44 91 PHE A N 1
ATOM 770 C CA . PHE A 1 91 ? -8.882 4.553 5.220 1.00 90.44 91 PHE A CA 1
ATOM 771 C C . PHE A 1 91 ? -7.630 3.967 5.870 1.00 90.44 91 PHE A C 1
ATOM 773 O O . PHE A 1 91 ? -6.984 4.621 6.687 1.00 90.44 91 PHE A O 1
ATOM 780 N N . ASP A 1 92 ? -7.278 2.735 5.515 1.00 88.50 92 ASP A N 1
ATOM 781 C CA . ASP A 1 92 ? -6.056 2.121 6.020 1.00 88.50 92 ASP A CA 1
ATOM 782 C C . ASP A 1 92 ? -4.813 2.795 5.418 1.00 88.50 92 ASP A C 1
ATOM 784 O O . ASP A 1 92 ? -4.506 2.642 4.244 1.00 88.50 92 ASP A O 1
ATOM 788 N N . ILE A 1 93 ? -4.076 3.563 6.216 1.00 89.38 93 ILE A N 1
ATOM 789 C CA . ILE A 1 93 ? -2.859 4.245 5.758 1.00 89.38 93 ILE A CA 1
ATOM 790 C C . ILE A 1 93 ? -1.603 3.364 5.850 1.00 89.38 93 ILE A C 1
ATOM 792 O O . ILE A 1 93 ? -0.544 3.755 5.358 1.00 89.38 93 ILE A O 1
ATOM 796 N N . GLN A 1 94 ? -1.685 2.181 6.469 1.00 87.88 94 GLN A N 1
ATOM 797 C CA . GLN A 1 94 ? -0.516 1.329 6.708 1.00 87.88 94 GLN A CA 1
ATOM 798 C C . GLN A 1 94 ? 0.208 0.903 5.418 1.00 87.88 94 GLN A C 1
ATOM 800 O O . GLN A 1 94 ? 1.440 0.990 5.404 1.00 87.88 94 GLN A O 1
ATOM 805 N N . PRO A 1 95 ? -0.480 0.544 4.308 1.00 90.88 95 PRO A N 1
ATOM 806 C CA . PRO A 1 95 ? 0.199 0.218 3.054 1.00 90.88 95 PRO A CA 1
ATOM 807 C C . PRO A 1 95 ? 1.058 1.374 2.542 1.00 90.88 95 PRO A C 1
ATOM 809 O O . PRO A 1 95 ? 2.177 1.161 2.084 1.00 90.88 95 PRO A O 1
ATOM 812 N N . LEU A 1 96 ? 0.572 2.612 2.674 1.00 91.00 96 LEU A N 1
ATOM 813 C CA . LEU A 1 96 ? 1.349 3.790 2.308 1.00 91.00 96 LEU A CA 1
ATOM 814 C C . LEU A 1 96 ? 2.571 3.940 3.213 1.00 91.00 96 LEU A C 1
ATOM 816 O O . LEU A 1 96 ? 3.672 4.050 2.701 1.00 91.00 96 LEU A O 1
ATOM 820 N N . ILE A 1 97 ? 2.397 3.927 4.536 1.00 86.56 97 ILE A N 1
ATOM 821 C CA . ILE A 1 97 ? 3.493 4.188 5.482 1.00 86.56 97 ILE A CA 1
ATOM 822 C C . ILE A 1 97 ? 4.619 3.159 5.329 1.00 86.56 97 ILE A C 1
ATOM 824 O O . ILE A 1 97 ? 5.786 3.538 5.246 1.00 86.56 97 ILE A O 1
ATOM 828 N N . HIS A 1 98 ? 4.279 1.871 5.259 1.00 85.81 98 HIS A N 1
ATOM 829 C CA . HIS A 1 98 ? 5.277 0.800 5.260 1.00 85.81 98 HIS A CA 1
ATOM 830 C C . HIS A 1 98 ? 5.858 0.496 3.883 1.00 85.81 98 HIS A C 1
ATOM 832 O O . HIS A 1 98 ? 6.984 0.020 3.798 1.00 85.81 98 HIS A O 1
ATOM 838 N N . GLN A 1 99 ? 5.109 0.756 2.809 1.00 90.75 99 GLN A N 1
ATOM 839 C CA . GLN A 1 99 ? 5.483 0.312 1.466 1.00 90.75 99 GLN A CA 1
ATOM 840 C C . GLN A 1 99 ? 5.604 1.467 0.465 1.00 90.75 99 GLN A C 1
ATOM 842 O O . GLN A 1 99 ? 5.662 1.225 -0.745 1.00 90.75 99 GLN A O 1
ATOM 847 N N . TYR A 1 100 ? 5.685 2.727 0.922 1.00 90.69 100 TYR A N 1
ATOM 848 C CA . TYR A 1 100 ? 5.769 3.873 0.010 1.00 90.69 100 TYR A CA 1
ATOM 849 C C . TYR A 1 100 ? 6.893 3.770 -1.039 1.00 90.69 100 TYR A C 1
ATOM 851 O O . TYR A 1 100 ? 6.626 4.206 -2.158 1.00 90.69 100 TYR A O 1
ATOM 859 N N . PRO A 1 101 ? 8.101 3.201 -0.796 1.00 92.31 101 PRO A N 1
ATOM 860 C CA . PRO A 1 101 ? 9.117 3.128 -1.847 1.00 92.31 101 PRO A CA 1
ATOM 861 C C . PRO A 1 101 ? 8.670 2.224 -3.003 1.00 92.31 101 PRO A C 1
ATOM 863 O O . PRO A 1 101 ? 8.945 2.508 -4.167 1.00 92.31 101 PRO A O 1
ATOM 866 N N . HIS A 1 102 ? 7.953 1.142 -2.696 1.00 94.94 102 HIS A N 1
ATOM 867 C CA . HIS A 1 102 ? 7.390 0.207 -3.676 1.00 94.94 102 HIS A CA 1
ATOM 868 C C . HIS A 1 102 ? 6.188 0.814 -4.397 1.00 94.94 102 HIS A C 1
ATOM 870 O O . HIS A 1 102 ? 6.081 0.715 -5.619 1.00 94.94 102 HIS A O 1
ATOM 876 N N . LEU A 1 103 ? 5.341 1.545 -3.672 1.00 96.00 103 LEU A N 1
ATOM 877 C CA . LEU A 1 103 ? 4.230 2.298 -4.252 1.00 96.00 103 LEU A CA 1
ATOM 878 C C . LEU A 1 103 ? 4.706 3.458 -5.142 1.00 96.00 103 LEU A C 1
ATOM 880 O O . LEU A 1 103 ? 4.075 3.751 -6.154 1.00 96.00 103 LEU A O 1
ATOM 884 N N . GLN A 1 104 ? 5.835 4.096 -4.821 1.00 95.19 104 GLN A N 1
ATOM 885 C CA . GLN A 1 104 ? 6.480 5.097 -5.677 1.00 95.19 104 GLN A CA 1
ATOM 886 C C . GLN A 1 104 ? 7.015 4.481 -6.964 1.00 95.19 104 GLN A C 1
ATOM 888 O O . GLN A 1 104 ? 6.854 5.064 -8.037 1.00 95.19 104 GLN A O 1
ATOM 893 N N . PHE A 1 105 ? 7.618 3.293 -6.879 1.00 96.56 105 PHE A N 1
ATOM 894 C CA . PHE A 1 105 ? 8.015 2.557 -8.071 1.00 96.56 105 PHE A CA 1
ATOM 895 C C . PHE A 1 105 ? 6.811 2.187 -8.934 1.00 96.56 105 PHE A C 1
ATOM 897 O O . PHE A 1 105 ? 6.812 2.476 -10.129 1.00 96.56 105 PHE A O 1
ATOM 904 N N . TRP A 1 106 ? 5.749 1.660 -8.325 1.00 97.62 106 TRP A N 1
ATOM 905 C CA . TRP A 1 106 ? 4.491 1.395 -9.015 1.00 97.62 106 TRP A CA 1
ATOM 906 C C . TRP A 1 106 ? 3.932 2.651 -9.701 1.00 97.62 106 TRP A C 1
ATOM 908 O O . TRP A 1 106 ? 3.559 2.606 -10.874 1.00 97.62 106 TRP A O 1
ATOM 918 N N . ALA A 1 107 ? 3.952 3.800 -9.014 1.00 96.81 107 ALA A N 1
ATOM 919 C CA . ALA A 1 107 ? 3.521 5.086 -9.562 1.00 96.81 107 ALA A CA 1
ATOM 920 C C . ALA A 1 107 ? 4.352 5.526 -10.780 1.00 96.81 107 ALA A C 1
ATOM 922 O O . ALA A 1 107 ? 3.808 6.134 -11.702 1.00 96.81 107 ALA A O 1
ATOM 923 N N . ALA A 1 108 ? 5.649 5.204 -10.807 1.00 96.75 108 ALA A N 1
ATOM 924 C CA . ALA A 1 108 ? 6.540 5.526 -11.919 1.00 96.75 108 ALA A CA 1
ATOM 925 C C . ALA A 1 108 ? 6.285 4.667 -13.170 1.00 96.75 108 ALA A C 1
ATOM 927 O O . ALA A 1 108 ? 6.628 5.088 -14.278 1.00 96.75 108 ALA A O 1
ATOM 928 N N . LEU A 1 109 ? 5.694 3.477 -13.022 1.00 97.19 109 LEU A N 1
ATOM 929 C CA . LEU A 1 109 ? 5.293 2.639 -14.153 1.00 97.19 109 LEU A CA 1
ATOM 930 C C . LEU A 1 109 ? 4.124 3.276 -14.908 1.00 97.19 109 LEU A C 1
ATOM 932 O O . LEU A 1 109 ? 3.206 3.832 -14.303 1.00 97.19 109 LEU A O 1
ATOM 936 N N . ASN A 1 110 ? 4.133 3.161 -16.234 1.00 95.88 110 ASN A N 1
ATOM 937 C CA . ASN A 1 110 ? 2.983 3.542 -17.049 1.00 95.88 110 ASN A CA 1
ATOM 938 C C . ASN A 1 110 ? 1.877 2.458 -16.983 1.00 95.88 110 ASN A C 1
ATOM 940 O O . ASN A 1 110 ? 2.149 1.328 -16.562 1.00 95.88 110 ASN A O 1
ATOM 944 N N . PRO A 1 111 ? 0.635 2.755 -17.414 1.00 95.81 111 PRO A N 1
ATOM 945 C CA . PRO A 1 111 ? -0.474 1.801 -17.317 1.00 95.81 111 PRO A CA 1
ATOM 946 C C . PRO A 1 111 ? -0.223 0.465 -18.032 1.00 95.81 111 PRO A C 1
ATOM 948 O O . PRO A 1 111 ? -0.612 -0.584 -17.525 1.00 95.81 111 PRO A O 1
ATOM 951 N N . VAL A 1 112 ? 0.473 0.483 -19.175 1.00 95.25 112 VAL A N 1
ATOM 952 C CA . VAL A 1 112 ? 0.800 -0.732 -19.941 1.00 95.25 112 VAL A CA 1
ATOM 953 C C . VAL A 1 112 ? 1.807 -1.598 -19.182 1.00 95.25 112 VAL A C 1
ATOM 955 O O . VAL A 1 112 ? 1.632 -2.809 -19.096 1.00 95.25 112 VAL A O 1
ATOM 958 N N . GLN A 1 113 ? 2.832 -0.990 -18.581 1.00 96.25 113 GLN A N 1
ATOM 959 C CA . GLN A 1 113 ? 3.815 -1.690 -17.750 1.00 96.25 113 GLN A CA 1
ATOM 960 C C . GLN A 1 113 ? 3.164 -2.312 -16.509 1.00 96.25 113 GLN A C 1
ATOM 962 O O . GLN A 1 113 ? 3.454 -3.463 -16.198 1.00 96.25 113 GLN A O 1
ATOM 967 N N . ARG A 1 114 ? 2.252 -1.597 -15.835 1.00 96.81 114 ARG A N 1
ATOM 968 C CA . ARG A 1 114 ? 1.500 -2.123 -14.680 1.00 96.81 114 ARG A CA 1
ATOM 969 C C . ARG A 1 114 ? 0.630 -3.317 -15.058 1.00 96.81 114 ARG A C 1
ATOM 971 O O . ARG A 1 114 ? 0.688 -4.348 -14.396 1.00 96.81 114 ARG A O 1
ATOM 978 N N . ALA A 1 115 ? -0.136 -3.194 -16.142 1.00 95.19 115 ALA A N 1
ATOM 979 C CA . ALA A 1 115 ? -0.979 -4.276 -16.644 1.00 95.19 115 ALA A CA 1
ATOM 980 C C . ALA A 1 115 ? -0.147 -5.499 -17.059 1.00 95.19 115 ALA A C 1
ATOM 982 O O . ALA A 1 115 ? -0.519 -6.632 -16.763 1.00 95.19 115 ALA A O 1
ATOM 983 N N . ASN A 1 116 ? 1.002 -5.274 -17.704 1.00 94.12 116 ASN A N 1
ATOM 984 C CA . ASN A 1 116 ? 1.930 -6.344 -18.045 1.00 94.12 116 ASN A CA 1
ATOM 985 C C . ASN A 1 116 ? 2.478 -7.025 -16.796 1.00 94.12 116 ASN A C 1
ATOM 987 O O . ASN A 1 116 ? 2.391 -8.242 -16.728 1.00 94.12 116 ASN A O 1
ATOM 991 N N . LEU A 1 117 ? 2.956 -6.270 -15.805 1.00 95.50 117 LEU A N 1
ATOM 992 C CA . LEU A 1 117 ? 3.497 -6.825 -14.566 1.00 95.50 117 LEU A CA 1
ATOM 993 C C . LEU A 1 117 ? 2.447 -7.624 -13.777 1.00 95.50 117 LEU A C 1
ATOM 995 O O . LEU A 1 117 ? 2.759 -8.702 -13.291 1.00 95.50 117 LEU A O 1
ATOM 999 N N . LEU A 1 118 ? 1.196 -7.158 -13.699 1.00 95.38 118 LEU A N 1
ATOM 1000 C CA . LEU A 1 118 ? 0.110 -7.923 -13.063 1.00 95.38 118 LEU A CA 1
ATOM 1001 C C . LEU A 1 118 ? -0.206 -9.232 -13.792 1.00 95.38 118 LEU A C 1
ATOM 1003 O O . LEU A 1 118 ? -0.653 -10.186 -13.166 1.00 95.38 118 LEU A O 1
ATOM 1007 N N . ARG A 1 119 ? 0.003 -9.278 -15.110 1.00 94.75 119 ARG A N 1
ATOM 1008 C CA . ARG A 1 119 ? -0.313 -10.443 -15.942 1.00 94.75 119 ARG A CA 1
ATOM 1009 C C . ARG A 1 119 ? 0.838 -11.443 -16.039 1.00 94.75 119 ARG A C 1
ATOM 1011 O O . ARG A 1 119 ? 0.595 -12.639 -15.971 1.00 94.75 119 ARG A O 1
ATOM 1018 N N . SER A 1 120 ? 2.058 -10.971 -16.289 1.00 93.25 120 SER A N 1
ATOM 1019 C CA . SER A 1 120 ? 3.246 -11.819 -16.459 1.00 93.25 120 SER A CA 1
ATOM 1020 C C . SER A 1 120 ? 3.926 -12.143 -15.137 1.00 93.25 120 SER A C 1
ATOM 1022 O O . SER A 1 120 ? 4.708 -13.085 -15.081 1.00 93.25 120 SER A O 1
ATOM 1024 N N . GLY A 1 121 ? 3.692 -11.331 -14.103 1.00 94.69 121 GLY A N 1
ATOM 1025 C CA . GLY A 1 121 ? 4.408 -11.416 -12.838 1.00 94.69 121 GLY A CA 1
ATOM 1026 C C . GLY A 1 121 ? 5.892 -11.074 -12.947 1.00 94.69 121 GLY A C 1
ATOM 1027 O O . GLY A 1 121 ? 6.611 -11.298 -11.987 1.00 94.69 121 GLY A O 1
ATOM 1028 N N . LEU A 1 122 ? 6.372 -10.542 -14.078 1.00 94.50 122 LEU A N 1
ATOM 1029 C CA . LEU A 1 122 ? 7.795 -10.306 -14.329 1.00 94.50 122 LEU A CA 1
ATOM 1030 C C . LEU A 1 122 ? 8.034 -8.943 -14.982 1.00 94.50 122 LEU A C 1
ATOM 1032 O O . LEU A 1 122 ? 7.377 -8.587 -15.963 1.00 94.50 122 LEU A O 1
ATOM 1036 N N . LEU A 1 123 ? 9.021 -8.216 -14.458 1.00 95.00 123 LEU A N 1
ATOM 1037 C CA . LEU A 1 123 ? 9.512 -6.951 -14.994 1.00 95.00 123 LEU A CA 1
ATOM 1038 C C . LEU A 1 123 ? 11.039 -6.890 -14.908 1.00 95.00 123 LEU A C 1
ATOM 1040 O O . LEU A 1 123 ? 11.619 -7.067 -13.837 1.00 95.00 123 LEU A O 1
ATOM 1044 N N . THR A 1 124 ? 11.686 -6.564 -16.021 1.00 94.25 124 THR A N 1
ATOM 1045 C CA . THR A 1 124 ? 13.142 -6.414 -16.113 1.00 94.25 124 THR A CA 1
ATOM 1046 C C . THR A 1 124 ? 13.523 -4.957 -16.426 1.00 94.25 124 THR A C 1
ATOM 1048 O O . THR A 1 124 ? 12.731 -4.227 -17.031 1.00 94.25 124 THR A O 1
ATOM 1051 N N . PRO A 1 125 ? 14.706 -4.466 -16.005 1.00 91.62 125 PRO A N 1
ATOM 1052 C CA . PRO A 1 125 ? 15.112 -3.075 -16.217 1.00 91.62 125 PRO A CA 1
ATOM 1053 C C . PRO A 1 125 ? 15.189 -2.622 -17.679 1.00 91.62 125 PRO A C 1
ATOM 1055 O O . PRO A 1 125 ? 15.023 -1.433 -17.938 1.00 91.62 125 PRO A O 1
ATOM 1058 N N . ASP A 1 126 ? 15.402 -3.520 -18.640 1.00 92.44 126 ASP A N 1
ATOM 1059 C CA . ASP A 1 126 ? 15.367 -3.209 -20.078 1.00 92.44 126 ASP A CA 1
ATOM 1060 C C . ASP A 1 126 ? 13.966 -2.797 -20.563 1.00 92.44 126 ASP A C 1
ATOM 1062 O O . ASP A 1 126 ? 13.842 -2.019 -21.507 1.00 92.44 126 ASP A O 1
ATOM 1066 N N . MET A 1 127 ? 12.909 -3.209 -19.853 1.00 93.62 127 MET A N 1
ATOM 1067 C CA . MET A 1 127 ? 11.531 -2.761 -20.086 1.00 93.62 127 MET A CA 1
ATOM 1068 C C . MET A 1 127 ? 11.242 -1.374 -19.483 1.00 93.62 127 MET A C 1
ATOM 1070 O O . MET A 1 127 ? 10.119 -0.864 -19.594 1.00 93.62 127 MET A O 1
ATOM 1074 N N . LEU A 1 128 ? 12.219 -0.776 -18.792 1.00 96.44 128 LEU A N 1
ATOM 1075 C CA . LEU A 1 128 ? 12.090 0.472 -18.051 1.00 96.44 128 LEU A CA 1
ATOM 1076 C C . LEU A 1 128 ? 12.909 1.593 -18.689 1.00 96.44 128 LEU A C 1
ATOM 1078 O O . LEU A 1 128 ? 14.064 1.425 -19.070 1.00 96.44 128 LEU A O 1
ATOM 1082 N N . SER A 1 129 ? 12.332 2.793 -18.707 1.00 97.00 129 SER A N 1
ATOM 1083 C CA . SER A 1 129 ? 13.086 4.015 -19.003 1.00 97.00 129 SER A CA 1
ATOM 1084 C C . SER A 1 129 ? 14.144 4.297 -17.927 1.00 97.00 129 SER A C 1
ATOM 1086 O O . SER A 1 129 ? 14.002 3.887 -16.774 1.00 97.00 129 SER A O 1
ATOM 1088 N N . ALA A 1 130 ? 15.179 5.078 -18.255 1.00 96.62 130 ALA A N 1
ATOM 1089 C CA . ALA A 1 130 ? 16.236 5.420 -17.296 1.00 96.62 130 ALA A CA 1
ATOM 1090 C C . ALA A 1 130 ? 15.720 6.033 -15.967 1.00 96.62 130 ALA A C 1
ATOM 1092 O O . ALA A 1 130 ? 16.229 5.659 -14.908 1.00 96.62 130 ALA A O 1
ATOM 1093 N N . PRO A 1 131 ? 14.706 6.929 -15.947 1.00 96.31 131 PRO A N 1
ATOM 1094 C CA . PRO A 1 131 ? 14.099 7.376 -14.693 1.00 96.31 131 PRO A CA 1
ATOM 1095 C C . PRO A 1 131 ? 13.442 6.245 -13.893 1.00 96.31 131 PRO A C 1
ATOM 1097 O O . PRO A 1 131 ? 13.637 6.173 -12.684 1.00 96.31 131 PRO A O 1
ATOM 1100 N N . GLN A 1 132 ? 12.720 5.340 -14.557 1.00 97.06 132 GLN A N 1
ATOM 1101 C CA . GLN A 1 132 ? 12.060 4.206 -13.905 1.00 97.06 132 GLN A CA 1
ATOM 1102 C C . GLN A 1 132 ? 13.067 3.198 -13.347 1.00 97.06 132 GLN A C 1
ATOM 1104 O O . GLN A 1 132 ? 12.856 2.683 -12.253 1.00 97.06 132 GLN A O 1
ATOM 1109 N N . GLN A 1 133 ? 14.186 2.962 -14.039 1.00 96.94 133 GLN A N 1
ATOM 1110 C CA . GLN A 1 133 ? 15.277 2.133 -13.519 1.00 96.94 133 GLN A CA 1
ATOM 1111 C C . GLN A 1 133 ? 15.858 2.716 -12.224 1.00 96.94 133 GLN A C 1
ATOM 1113 O O . GLN A 1 133 ? 16.126 1.980 -11.278 1.00 96.94 133 GLN A O 1
ATOM 1118 N N . ARG A 1 134 ? 16.006 4.046 -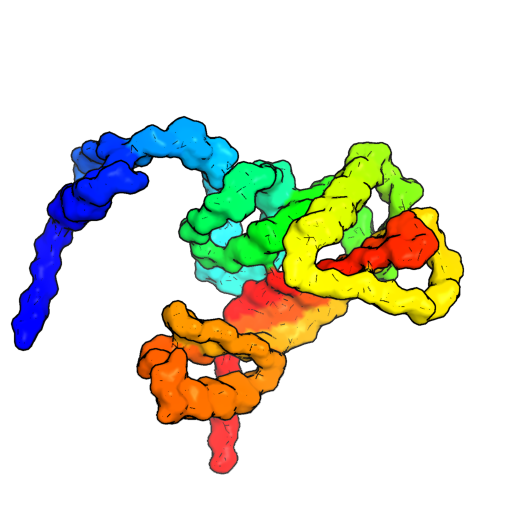12.126 1.00 95.50 134 ARG A N 1
ATOM 1119 C CA . ARG A 1 134 ? 16.431 4.679 -10.865 1.00 95.50 134 ARG A CA 1
ATOM 1120 C C . ARG A 1 134 ? 15.428 4.420 -9.745 1.00 95.50 134 ARG A C 1
ATOM 1122 O O . ARG A 1 134 ? 15.844 4.067 -8.645 1.00 95.50 134 ARG A O 1
ATOM 1129 N N . THR A 1 135 ? 14.131 4.557 -10.016 1.00 94.88 135 THR A N 1
ATOM 1130 C CA . THR A 1 135 ? 13.089 4.288 -9.015 1.00 94.88 135 THR A CA 1
ATOM 1131 C C . THR A 1 135 ? 13.019 2.805 -8.637 1.00 94.88 135 THR A C 1
ATOM 1133 O O . THR A 1 135 ? 12.826 2.508 -7.463 1.00 94.88 135 THR A O 1
ATOM 1136 N N . PHE A 1 136 ? 13.254 1.879 -9.576 1.00 96.25 136 PHE A N 1
ATOM 1137 C CA . PHE A 1 136 ? 13.378 0.439 -9.305 1.00 96.25 136 PHE A CA 1
ATOM 1138 C C . PHE A 1 136 ? 14.454 0.170 -8.247 1.00 96.25 136 PHE A C 1
ATOM 1140 O O . PHE A 1 136 ? 14.175 -0.426 -7.207 1.00 96.25 136 PHE A O 1
ATOM 1147 N N . TRP A 1 137 ? 15.667 0.683 -8.470 1.00 95.19 137 TRP A N 1
ATOM 1148 C CA . TRP A 1 137 ? 16.785 0.493 -7.547 1.00 95.19 137 TRP A CA 1
ATOM 1149 C C . TRP A 1 137 ? 16.562 1.194 -6.208 1.00 95.19 137 TRP A C 1
ATOM 1151 O O . TRP A 1 137 ? 16.830 0.618 -5.159 1.00 95.19 137 TRP A O 1
ATOM 1161 N N . GLN A 1 138 ? 16.039 2.422 -6.219 1.00 93.00 138 GLN A N 1
ATOM 1162 C CA . GLN A 1 138 ? 15.710 3.146 -4.988 1.00 93.00 138 GLN A CA 1
ATOM 1163 C C . GLN A 1 138 ? 14.667 2.406 -4.152 1.00 93.00 138 GLN A C 1
ATOM 1165 O O . GLN A 1 138 ? 14.808 2.337 -2.935 1.00 93.00 138 GLN A O 1
ATOM 1170 N N . SER A 1 139 ? 13.644 1.852 -4.800 1.00 93.69 139 SER A N 1
ATOM 1171 C CA . SER A 1 139 ? 12.605 1.058 -4.156 1.00 93.69 139 SER A CA 1
ATOM 1172 C C . SER A 1 139 ? 13.189 -0.191 -3.500 1.00 93.69 139 SER A C 1
ATOM 1174 O O . SER A 1 139 ? 12.981 -0.393 -2.305 1.00 93.69 139 SER A O 1
ATOM 1176 N N . ALA A 1 140 ? 13.999 -0.962 -4.232 1.00 92.94 140 ALA A N 1
ATOM 1177 C CA . ALA A 1 140 ? 14.650 -2.157 -3.704 1.00 92.94 140 ALA A CA 1
ATOM 1178 C C . ALA A 1 140 ? 15.578 -1.842 -2.517 1.00 92.94 140 ALA A C 1
ATOM 1180 O O . ALA A 1 140 ? 15.483 -2.474 -1.468 1.00 92.94 140 ALA A O 1
ATOM 1181 N N . TRP A 1 141 ? 16.437 -0.822 -2.641 1.00 90.81 141 TRP A N 1
ATOM 1182 C CA . TRP A 1 141 ? 17.381 -0.467 -1.580 1.00 90.81 141 TRP A CA 1
ATOM 1183 C C . TRP A 1 141 ? 16.715 0.128 -0.348 1.00 90.81 141 TRP A C 1
ATOM 1185 O O . TRP A 1 141 ? 17.086 -0.221 0.770 1.00 90.81 141 TRP A O 1
ATOM 1195 N N . ARG A 1 142 ? 15.724 1.009 -0.522 1.00 88.38 142 ARG A N 1
ATOM 1196 C CA . ARG A 1 142 ? 14.976 1.551 0.619 1.00 88.38 142 ARG A CA 1
ATOM 1197 C C . ARG A 1 142 ? 14.181 0.466 1.323 1.00 88.38 142 ARG A C 1
ATOM 1199 O O . ARG A 1 142 ? 14.187 0.445 2.550 1.00 88.38 142 ARG A O 1
ATOM 1206 N N . GLY A 1 143 ? 13.554 -0.434 0.568 1.00 86.06 143 GLY A N 1
ATOM 1207 C CA . GLY A 1 143 ? 12.888 -1.605 1.126 1.00 86.06 143 GLY A CA 1
ATOM 1208 C C . GLY A 1 143 ? 13.857 -2.424 1.976 1.00 86.06 143 GLY A C 1
ATOM 1209 O O . GLY A 1 143 ? 13.643 -2.584 3.174 1.00 86.06 143 GLY A O 1
ATOM 1210 N N . MET A 1 144 ? 14.996 -2.818 1.404 1.00 85.44 144 MET A N 1
ATOM 1211 C CA . MET A 1 144 ? 16.011 -3.617 2.099 1.00 85.44 144 MET A CA 1
ATOM 1212 C C . MET A 1 144 ? 16.561 -2.942 3.370 1.00 85.44 144 MET A C 1
ATOM 1214 O O . MET A 1 144 ? 16.803 -3.622 4.360 1.00 85.44 144 MET A O 1
ATOM 1218 N N . LEU A 1 145 ? 16.732 -1.613 3.377 1.00 82.44 145 LEU A N 1
ATOM 1219 C CA . LEU A 1 145 ? 17.264 -0.865 4.528 1.00 82.44 145 LEU A CA 1
ATOM 1220 C C . LEU A 1 145 ? 16.226 -0.535 5.614 1.00 82.44 145 LEU A C 1
ATOM 1222 O O . LEU A 1 145 ? 16.601 -0.333 6.765 1.00 82.44 145 LEU A O 1
ATOM 1226 N N . SER A 1 146 ? 14.941 -0.430 5.267 1.00 72.75 146 SER A N 1
ATOM 1227 C CA . SER A 1 146 ? 13.862 -0.119 6.226 1.00 72.75 146 SER A CA 1
ATOM 1228 C C . SER A 1 146 ? 13.277 -1.363 6.904 1.00 72.75 146 SER A C 1
ATOM 1230 O O . SER A 1 146 ? 12.582 -1.262 7.921 1.00 72.75 146 SER A O 1
ATOM 1232 N N . SER A 1 147 ? 13.590 -2.540 6.365 1.00 58.53 147 SER A N 1
ATOM 1233 C CA . SER A 1 147 ? 13.061 -3.828 6.798 1.00 58.53 147 SER A CA 1
ATOM 1234 C C . SER A 1 147 ? 13.578 -4.222 8.186 1.00 58.53 147 SER A C 1
ATOM 1236 O O . SER A 1 147 ? 14.675 -4.745 8.336 1.00 58.53 147 SER A O 1
ATOM 1238 N N . HIS A 1 148 ? 12.744 -4.017 9.211 1.00 50.22 148 HIS A N 1
ATOM 1239 C CA . HIS A 1 148 ? 12.872 -4.667 10.527 1.00 50.22 148 HIS A CA 1
ATOM 1240 C C . HIS A 1 148 ? 12.325 -6.109 10.519 1.00 50.22 148 HIS A C 1
ATOM 1242 O O . HIS A 1 148 ? 12.374 -6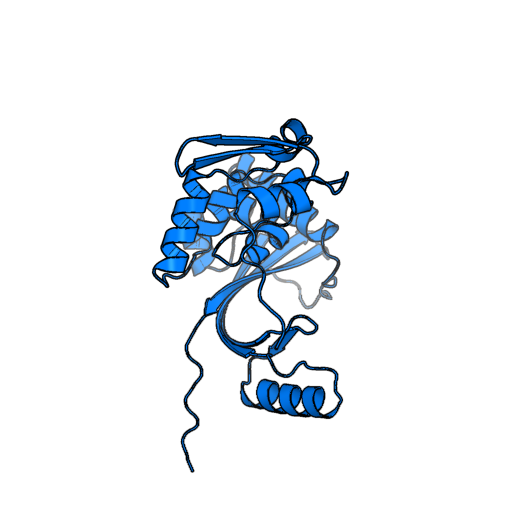.802 11.531 1.00 50.22 148 HIS A O 1
ATOM 1248 N N . TYR A 1 149 ? 11.788 -6.551 9.381 1.00 46.06 149 TYR A N 1
ATOM 1249 C CA . TYR A 1 149 ? 11.200 -7.862 9.157 1.00 46.06 149 TYR A CA 1
ATOM 1250 C C . TYR A 1 149 ? 11.618 -8.353 7.766 1.00 46.06 149 TYR A C 1
ATOM 1252 O O . TYR A 1 149 ? 11.510 -7.604 6.800 1.00 46.06 149 TYR A O 1
ATOM 1260 N N . HIS A 1 150 ? 12.027 -9.622 7.702 1.00 51.69 150 HIS A N 1
ATOM 1261 C CA . HIS A 1 150 ? 12.262 -10.469 6.520 1.00 51.69 150 HIS A CA 1
ATOM 1262 C C . HIS A 1 150 ? 13.718 -10.685 6.083 1.00 51.69 150 HIS A C 1
ATOM 1264 O O . HIS A 1 150 ? 14.521 -9.769 5.929 1.00 51.69 150 HIS A O 1
ATOM 1270 N N . GLY A 1 151 ? 14.034 -11.977 5.958 1.00 48.53 151 GLY A N 1
ATOM 1271 C CA . GLY A 1 151 ? 15.367 -12.520 5.763 1.00 48.53 151 GLY A CA 1
ATOM 1272 C C . GLY A 1 151 ? 15.771 -12.615 4.299 1.00 48.53 151 GLY A C 1
ATOM 1273 O O . GLY A 1 151 ? 14.940 -12.660 3.394 1.00 48.53 151 GLY A O 1
ATOM 1274 N N . PHE A 1 152 ? 17.081 -12.676 4.095 1.00 53.38 152 PHE A N 1
ATOM 1275 C CA . PHE A 1 152 ? 17.676 -13.110 2.842 1.00 53.38 152 PHE A CA 1
ATOM 1276 C C . PHE A 1 152 ? 17.144 -14.510 2.513 1.00 53.38 152 PHE A C 1
ATOM 1278 O O . PHE A 1 152 ? 17.357 -15.450 3.280 1.00 53.38 152 PHE A O 1
ATOM 1285 N N . GLU A 1 153 ? 16.415 -14.647 1.405 1.00 54.81 153 GLU A N 1
ATOM 1286 C CA . GLU A 1 153 ? 16.018 -15.965 0.911 1.00 54.81 153 GLU A CA 1
ATOM 1287 C C . GLU A 1 153 ? 17.288 -16.748 0.539 1.00 54.81 153 GLU A C 1
ATOM 1289 O O . GLU A 1 153 ? 18.132 -16.262 -0.221 1.00 54.81 153 GLU A O 1
ATOM 1294 N N . SER A 1 154 ? 17.432 -17.951 1.108 1.00 52.34 154 SER A N 1
ATOM 1295 C CA . SER A 1 154 ? 18.496 -18.900 0.762 1.00 52.34 154 SER A CA 1
ATOM 1296 C C . SER A 1 154 ? 18.464 -19.185 -0.750 1.00 52.34 154 SER A C 1
ATOM 1298 O O . SER A 1 154 ? 17.377 -19.190 -1.339 1.00 52.34 154 SER A O 1
ATOM 1300 N N . PRO A 1 155 ? 19.614 -19.393 -1.416 1.00 53.34 155 PRO A N 1
ATOM 1301 C CA . PRO A 1 155 ? 19.666 -19.588 -2.858 1.00 53.34 155 PRO A CA 1
ATOM 1302 C C . PRO A 1 155 ? 19.162 -20.987 -3.220 1.00 53.34 155 PRO A C 1
ATOM 1304 O O . PRO A 1 155 ? 19.949 -21.892 -3.473 1.00 53.34 155 PRO A O 1
ATOM 1307 N N . GLU A 1 156 ? 17.848 -21.174 -3.268 1.00 53.00 156 GLU A N 1
ATOM 1308 C CA . GLU A 1 156 ? 17.285 -22.308 -3.988 1.00 53.00 156 GLU A CA 1
ATOM 1309 C C . GLU A 1 156 ? 17.185 -21.926 -5.475 1.00 53.00 156 GLU A C 1
ATOM 1311 O O . GLU A 1 156 ? 16.546 -20.940 -5.857 1.00 53.00 156 GLU A O 1
ATOM 1316 N N . GLU A 1 157 ? 17.966 -22.682 -6.251 1.00 53.38 157 GLU A N 1
ATOM 1317 C CA . GLU A 1 157 ? 18.053 -22.830 -7.709 1.00 53.38 157 GLU A CA 1
ATOM 1318 C C . GLU A 1 157 ? 18.614 -21.683 -8.587 1.00 53.38 157 GLU A C 1
ATOM 1320 O O . GLU A 1 157 ? 18.400 -20.486 -8.332 1.00 53.38 157 GLU A O 1
ATOM 1325 N N . PRO A 1 158 ? 19.353 -22.045 -9.666 1.00 53.84 158 PRO A N 1
ATOM 1326 C CA . PRO A 1 158 ? 19.694 -21.133 -10.746 1.00 53.84 158 PRO A CA 1
ATOM 1327 C C . PRO A 1 158 ? 18.423 -20.852 -11.543 1.00 53.84 158 PRO A C 1
ATOM 1329 O O . PRO A 1 158 ? 17.961 -21.654 -12.345 1.00 53.84 158 PRO A O 1
ATOM 1332 N N . ASN A 1 159 ? 17.827 -19.699 -11.288 1.00 64.44 159 ASN A N 1
ATOM 1333 C CA . ASN A 1 159 ? 16.710 -19.234 -12.083 1.00 64.44 159 ASN A CA 1
ATOM 1334 C C . ASN A 1 159 ? 17.302 -18.602 -13.357 1.00 64.44 159 ASN A C 1
ATOM 1336 O O . ASN A 1 159 ? 17.902 -17.531 -13.260 1.00 64.44 159 ASN A O 1
ATOM 1340 N N . ASP A 1 160 ? 17.158 -19.260 -14.517 1.00 74.12 160 ASP A N 1
ATOM 1341 C CA . ASP A 1 160 ? 17.636 -18.810 -15.848 1.00 74.12 160 ASP A CA 1
ATOM 1342 C C . ASP A 1 160 ? 17.058 -17.448 -16.288 1.00 74.12 160 ASP A C 1
ATOM 1344 O O . ASP A 1 160 ? 17.392 -16.900 -17.341 1.00 74.12 160 ASP A O 1
ATOM 1348 N N . LEU A 1 161 ? 16.166 -16.882 -15.479 1.00 81.69 161 LEU A N 1
ATOM 1349 C CA . LEU A 1 161 ? 15.608 -15.560 -15.671 1.00 81.69 161 LEU A CA 1
ATOM 1350 C C . LEU A 1 161 ? 16.671 -14.455 -15.518 1.00 81.69 161 LEU A C 1
ATOM 1352 O O . LEU A 1 161 ? 17.527 -14.515 -14.628 1.00 81.69 161 LEU A O 1
ATOM 1356 N N . PRO A 1 162 ? 16.570 -13.382 -16.323 1.00 86.06 162 PRO A N 1
ATOM 1357 C CA . PRO A 1 162 ? 17.535 -12.290 -16.318 1.00 86.06 162 PRO A CA 1
ATOM 1358 C C . PRO A 1 162 ? 17.635 -11.601 -14.949 1.00 86.06 162 PRO A C 1
ATOM 1360 O O . PRO A 1 162 ? 16.673 -11.532 -14.176 1.00 86.06 162 PRO A O 1
ATOM 1363 N N . LEU A 1 163 ? 18.826 -11.071 -14.668 1.00 89.56 163 LEU A N 1
ATOM 1364 C CA . LEU A 1 163 ? 19.109 -10.175 -13.550 1.00 89.56 163 LEU A CA 1
ATOM 1365 C C . LEU A 1 163 ? 19.523 -8.800 -14.102 1.00 89.56 163 LEU A C 1
ATOM 1367 O O . LEU A 1 163 ? 20.296 -8.757 -15.062 1.00 89.56 163 LEU A O 1
ATOM 1371 N N . PRO A 1 164 ? 19.075 -7.684 -13.499 1.00 94.00 164 PRO A N 1
ATOM 1372 C CA . PRO A 1 164 ? 18.118 -7.602 -12.393 1.00 94.00 164 PRO A CA 1
ATOM 1373 C C . PRO A 1 164 ? 16.683 -7.884 -12.858 1.00 94.00 164 PRO A C 1
ATOM 1375 O O . PRO A 1 164 ? 16.372 -7.731 -14.037 1.00 94.00 164 PRO A O 1
ATOM 1378 N N . ARG A 1 165 ? 15.781 -8.221 -11.933 1.00 94.38 165 ARG A N 1
ATOM 1379 C CA . ARG A 1 165 ? 14.335 -8.299 -12.202 1.00 94.38 165 ARG A CA 1
ATOM 1380 C C . ARG A 1 165 ? 13.490 -8.075 -10.950 1.00 94.38 165 ARG A C 1
ATOM 1382 O O . ARG A 1 165 ? 13.969 -8.230 -9.827 1.00 94.38 165 ARG A O 1
ATOM 1389 N N . LEU A 1 166 ? 12.226 -7.733 -11.164 1.00 95.62 166 LEU A N 1
ATOM 1390 C CA . LEU A 1 166 ? 11.160 -7.791 -10.172 1.00 95.62 166 LEU A CA 1
ATOM 1391 C C . LEU A 1 166 ? 10.170 -8.870 -10.595 1.00 95.62 166 LEU A C 1
ATOM 1393 O O . LEU A 1 166 ? 9.665 -8.845 -11.718 1.00 95.62 166 LEU A O 1
ATOM 1397 N N . GLU A 1 167 ? 9.852 -9.751 -9.660 1.00 95.31 167 GLU A N 1
ATOM 1398 C CA . GLU A 1 167 ? 8.718 -10.652 -9.760 1.00 95.31 167 GLU A CA 1
ATOM 1399 C C . GLU A 1 167 ? 7.568 -10.138 -8.885 1.00 95.31 167 GLU A C 1
ATOM 1401 O O . GLU A 1 167 ? 7.777 -9.713 -7.746 1.00 95.31 167 GLU A O 1
ATOM 1406 N N . LEU A 1 168 ? 6.350 -10.164 -9.422 1.00 96.19 168 LEU A N 1
ATOM 1407 C CA . LEU A 1 168 ? 5.118 -9.817 -8.724 1.00 96.19 168 LEU A CA 1
ATOM 1408 C C . LEU A 1 168 ? 4.209 -11.041 -8.697 1.00 96.19 168 LEU A C 1
ATOM 1410 O O . LEU A 1 168 ? 3.884 -11.607 -9.736 1.00 96.19 168 LEU A O 1
ATOM 1414 N N . SER A 1 169 ? 3.745 -11.404 -7.508 1.00 95.44 169 SER A N 1
ATOM 1415 C CA . SER A 1 169 ? 2.679 -12.394 -7.339 1.00 95.44 169 SER A CA 1
ATOM 1416 C C . SER A 1 169 ? 1.541 -11.788 -6.535 1.00 95.44 169 SER A C 1
ATOM 1418 O O . SER A 1 169 ? 1.776 -11.006 -5.613 1.00 95.44 169 SER A O 1
ATOM 1420 N N . THR A 1 170 ? 0.315 -12.127 -6.912 1.00 94.94 170 THR A N 1
ATOM 1421 C CA . THR A 1 170 ? -0.900 -11.642 -6.260 1.00 94.94 170 THR A CA 1
ATOM 1422 C C . THR A 1 170 ? -1.640 -12.809 -5.643 1.00 94.94 170 THR A C 1
ATOM 1424 O O . THR A 1 170 ? -1.886 -13.803 -6.324 1.00 94.94 170 THR A O 1
ATOM 1427 N N . ASP A 1 171 ? -2.027 -12.659 -4.388 1.00 94.25 171 ASP A N 1
ATOM 1428 C CA . ASP A 1 171 ? -2.909 -13.587 -3.695 1.00 94.25 171 ASP A CA 1
ATOM 1429 C C . ASP A 1 171 ? -4.086 -12.815 -3.097 1.00 94.25 171 ASP A C 1
ATOM 1431 O O . ASP A 1 171 ? -3.978 -11.619 -2.816 1.00 94.25 171 ASP A O 1
ATOM 1435 N N . ALA A 1 172 ? -5.220 -13.479 -2.924 1.00 93.25 172 ALA A N 1
ATOM 1436 C CA . ALA A 1 172 ? -6.382 -12.887 -2.288 1.00 93.25 172 ALA A CA 1
ATOM 1437 C C . ALA A 1 172 ? -7.023 -13.889 -1.338 1.00 93.25 172 ALA A C 1
ATOM 1439 O O . ALA A 1 172 ? -7.311 -15.025 -1.708 1.00 93.25 172 ALA A O 1
ATOM 1440 N N . GLY A 1 173 ? -7.309 -13.435 -0.125 1.00 93.06 173 GLY A N 1
ATOM 1441 C CA . GLY A 1 173 ? -7.843 -14.286 0.925 1.00 93.06 173 GLY A CA 1
ATOM 1442 C C . GLY A 1 173 ? -8.708 -13.517 1.903 1.00 93.06 173 GLY A C 1
ATOM 1443 O O . GLY A 1 173 ? -8.777 -12.285 1.889 1.00 93.06 173 GLY A O 1
ATOM 1444 N N . GLU A 1 174 ? -9.388 -14.265 2.757 1.00 94.19 174 GLU A N 1
ATOM 1445 C CA . GLU A 1 174 ? -10.051 -13.700 3.922 1.00 94.19 174 GLU A CA 1
ATOM 1446 C C . GLU A 1 174 ? -9.065 -13.636 5.087 1.00 94.19 174 GLU A C 1
ATOM 1448 O O . GLU A 1 174 ? -8.242 -14.529 5.281 1.00 94.19 174 GLU A O 1
ATOM 1453 N N . GLN A 1 175 ? -9.151 -12.555 5.849 1.00 93.25 175 GLN A N 1
ATOM 1454 C CA . GLN A 1 175 ? -8.385 -12.324 7.061 1.00 93.25 175 GLN A CA 1
ATOM 1455 C C . GLN A 1 175 ? -9.327 -11.867 8.158 1.00 93.25 175 GLN A C 1
ATOM 1457 O O . GLN A 1 175 ? -10.243 -11.078 7.931 1.00 93.25 175 GLN A O 1
ATOM 1462 N N . TYR A 1 176 ? -9.070 -12.325 9.367 1.00 93.88 176 TYR A N 1
ATOM 1463 C CA . TYR A 1 176 ? -9.861 -12.014 10.538 1.00 93.88 176 TYR A CA 1
ATOM 1464 C C . TYR A 1 176 ? -8.936 -11.408 11.578 1.00 93.88 176 TYR A C 1
ATOM 1466 O O . TYR A 1 176 ? -7.869 -11.950 11.852 1.00 93.88 176 TYR A O 1
ATOM 1474 N N . GLU A 1 177 ? -9.325 -10.266 12.135 1.00 93.75 177 GLU A N 1
ATOM 1475 C CA . GLU A 1 177 ? -8.494 -9.535 13.087 1.00 93.75 177 GLU A CA 1
ATOM 1476 C C . GLU A 1 177 ? -9.259 -9.239 14.373 1.00 93.75 177 GLU A C 1
ATOM 1478 O O . GLU A 1 177 ? -10.392 -8.751 14.339 1.00 93.75 177 GLU A O 1
ATOM 1483 N N . ILE A 1 178 ? -8.604 -9.486 15.507 1.00 92.69 178 ILE A N 1
ATOM 1484 C CA . ILE A 1 178 ? -8.998 -8.930 16.800 1.00 92.69 178 ILE A CA 1
ATOM 1485 C C . ILE A 1 178 ? -8.525 -7.486 16.853 1.00 92.69 178 ILE A C 1
ATOM 1487 O O . ILE A 1 178 ? -7.327 -7.216 16.781 1.00 92.69 178 ILE A O 1
ATOM 1491 N N . VAL A 1 179 ? -9.463 -6.569 17.036 1.00 89.25 179 VAL A N 1
ATOM 1492 C CA . VAL A 1 179 ? -9.195 -5.151 17.228 1.00 89.25 179 VAL A CA 1
ATOM 1493 C C . VAL A 1 179 ? -9.528 -4.789 18.670 1.00 89.25 179 VAL A C 1
ATOM 1495 O O . VAL A 1 179 ? -10.694 -4.763 19.062 1.00 89.25 179 VAL A O 1
ATOM 1498 N N . SER A 1 180 ? -8.495 -4.497 19.458 1.00 87.44 180 SER A N 1
ATOM 1499 C CA . SER A 1 180 ? -8.618 -3.868 20.775 1.00 87.44 180 SER A CA 1
ATOM 1500 C C . SER A 1 180 ? -7.547 -2.791 20.960 1.00 87.44 180 SER A C 1
ATOM 1502 O O . SER A 1 180 ? -6.624 -2.657 20.152 1.00 87.44 180 SER A O 1
ATOM 1504 N N . ALA A 1 181 ? -7.655 -2.007 22.035 1.00 82.25 181 ALA A N 1
ATOM 1505 C CA . ALA A 1 181 ? -6.649 -1.000 22.369 1.00 82.25 181 ALA A CA 1
ATOM 1506 C C . ALA A 1 181 ? -5.278 -1.614 22.715 1.00 82.25 181 ALA A C 1
ATOM 1508 O O . ALA A 1 181 ? -4.253 -0.952 22.564 1.00 82.25 181 ALA A O 1
ATOM 1509 N N . ARG A 1 182 ? -5.260 -2.864 23.193 1.00 81.69 182 ARG A N 1
ATOM 1510 C CA . ARG A 1 182 ? -4.069 -3.533 23.743 1.00 81.69 182 ARG A CA 1
ATOM 1511 C C . ARG A 1 182 ? -3.494 -4.610 22.839 1.00 81.69 182 ARG A C 1
ATOM 1513 O O . ARG A 1 182 ? -2.338 -4.987 23.003 1.00 81.69 182 ARG A O 1
ATOM 1520 N N . MET A 1 183 ? -4.294 -5.121 21.910 1.00 83.75 183 MET A N 1
ATOM 1521 C CA . MET A 1 183 ? -3.944 -6.293 21.129 1.00 83.75 183 MET A CA 1
ATOM 1522 C C . MET A 1 183 ? -4.474 -6.183 19.709 1.00 83.75 183 MET A C 1
ATOM 1524 O O . MET A 1 183 ? -5.627 -5.815 19.473 1.00 83.75 183 MET A O 1
ATOM 1528 N N . ARG A 1 184 ? -3.612 -6.584 18.777 1.00 87.00 184 ARG A N 1
ATOM 1529 C CA . ARG A 1 184 ? -3.988 -6.956 17.421 1.00 87.00 184 ARG A CA 1
ATOM 1530 C C . ARG A 1 184 ? -3.490 -8.363 17.157 1.00 87.00 184 ARG A C 1
ATOM 1532 O O . ARG A 1 184 ? -2.324 -8.661 17.399 1.00 87.00 184 ARG A O 1
ATOM 1539 N N . PHE A 1 185 ? -4.383 -9.212 16.680 1.00 89.69 185 PHE A N 1
ATOM 1540 C CA . PHE A 1 185 ? -4.068 -10.565 16.239 1.00 89.69 185 PHE A CA 1
ATOM 1541 C C . PHE A 1 185 ? -4.819 -10.809 14.941 1.00 89.69 185 PHE A C 1
ATOM 1543 O O . PHE A 1 185 ? -6.017 -10.544 14.895 1.00 89.69 185 PHE A O 1
ATOM 1550 N N . THR A 1 186 ? -4.122 -11.263 13.902 1.00 90.44 186 THR A N 1
ATOM 1551 C CA . THR A 1 186 ? -4.697 -11.530 12.578 1.00 90.44 186 THR A CA 1
ATOM 1552 C C . THR A 1 186 ? -4.409 -12.973 12.179 1.00 90.44 186 THR A C 1
ATOM 1554 O O . THR A 1 186 ? -3.269 -13.414 12.302 1.00 90.44 186 THR A O 1
ATOM 1557 N N . ASP A 1 187 ? -5.420 -13.684 11.685 1.00 92.00 187 ASP A N 1
ATOM 1558 C CA . ASP A 1 187 ? -5.304 -15.036 11.118 1.00 92.00 187 ASP A CA 1
ATOM 1559 C C . ASP A 1 187 ? -6.249 -15.161 9.906 1.00 92.00 187 ASP A C 1
ATOM 1561 O O . ASP A 1 187 ? -7.167 -14.355 9.735 1.00 92.00 187 ASP A O 1
ATOM 1565 N N . ASN A 1 188 ? -6.031 -16.161 9.057 1.00 92.38 188 ASN A N 1
ATOM 1566 C CA . ASN A 1 188 ? -6.890 -16.452 7.909 1.00 92.38 188 ASN A CA 1
ATOM 1567 C C . ASN A 1 188 ? -8.079 -17.362 8.294 1.00 92.38 188 ASN A C 1
ATOM 1569 O O . ASN A 1 188 ? -9.009 -17.520 7.507 1.00 92.38 188 ASN A O 1
ATOM 1573 N N . ASP A 1 189 ? -8.078 -17.947 9.499 1.00 92.50 189 ASP A N 1
ATOM 1574 C CA . ASP A 1 189 ? -9.163 -18.781 10.031 1.00 92.50 189 ASP A CA 1
ATOM 1575 C C . ASP A 1 189 ? -9.920 -18.078 11.173 1.00 92.50 189 ASP A C 1
ATOM 1577 O O . ASP A 1 189 ? -9.404 -17.880 12.277 1.00 92.50 189 ASP A O 1
ATOM 1581 N N . LEU A 1 190 ? -11.193 -17.749 10.930 1.00 92.44 190 LEU A N 1
ATOM 1582 C CA . LEU A 1 190 ? -12.070 -17.106 11.911 1.00 92.44 190 LEU A CA 1
ATOM 1583 C C . LEU A 1 190 ? -12.211 -17.906 13.213 1.00 92.44 190 LEU A C 1
ATOM 1585 O O . LEU A 1 190 ? -12.328 -17.308 14.285 1.00 92.44 190 LEU A O 1
ATOM 1589 N N . ASN A 1 191 ? -12.203 -19.240 13.154 1.00 93.19 191 ASN A N 1
ATOM 1590 C CA . ASN A 1 191 ? -12.343 -20.064 14.353 1.00 93.19 191 ASN A CA 1
ATOM 1591 C C . ASN A 1 191 ? -11.114 -19.937 15.249 1.00 93.19 191 ASN A C 1
ATOM 1593 O O . ASN A 1 191 ? -11.271 -19.783 16.460 1.00 93.19 191 ASN A O 1
ATOM 1597 N N . ARG A 1 192 ? -9.913 -19.894 14.660 1.00 92.94 192 ARG A N 1
ATOM 1598 C CA . ARG A 1 192 ? -8.669 -19.639 15.401 1.00 92.94 192 ARG A CA 1
ATOM 1599 C C . ARG A 1 192 ? -8.673 -18.264 16.045 1.00 92.94 192 ARG A C 1
ATOM 1601 O O . ARG A 1 192 ? -8.327 -18.141 17.215 1.00 92.94 192 ARG A O 1
ATOM 1608 N N . VAL A 1 193 ? -9.132 -17.239 15.324 1.00 93.50 193 VAL A N 1
ATOM 1609 C CA . VAL A 1 193 ? -9.270 -15.884 15.884 1.00 93.50 193 VAL A CA 1
ATOM 1610 C C . VAL A 1 193 ? -10.251 -15.862 17.056 1.00 93.50 193 VAL A C 1
ATOM 1612 O O . VAL A 1 193 ? -9.958 -15.259 18.087 1.00 93.50 193 VAL A O 1
ATOM 1615 N N . ARG A 1 194 ? -11.398 -16.544 16.942 1.00 93.88 194 ARG A N 1
ATOM 1616 C CA . ARG A 1 194 ? -12.389 -16.653 18.028 1.00 93.88 194 ARG A CA 1
ATOM 1617 C C . ARG A 1 194 ? -11.845 -17.415 19.234 1.00 93.88 194 ARG A C 1
ATOM 1619 O O . ARG A 1 194 ? -12.070 -16.990 20.364 1.00 93.88 194 ARG A O 1
ATOM 1626 N N . GLU A 1 195 ? -11.155 -18.528 19.014 1.00 93.56 195 GLU A N 1
ATOM 1627 C CA . GLU A 1 195 ? -10.544 -19.328 20.079 1.00 93.56 195 GLU A CA 1
ATOM 1628 C C . GLU A 1 195 ? -9.455 -18.537 20.807 1.00 93.56 195 GLU A C 1
ATOM 1630 O O . GLU A 1 195 ? -9.487 -18.431 22.035 1.00 93.56 195 GLU A O 1
ATOM 1635 N N . PHE A 1 196 ? -8.568 -17.885 20.053 1.00 93.69 196 PHE A N 1
ATOM 1636 C CA . PHE A 1 196 ? -7.538 -17.014 20.603 1.00 93.69 196 PHE A CA 1
ATOM 1637 C C . PHE A 1 196 ? -8.152 -15.850 21.394 1.00 93.69 196 PHE A C 1
ATOM 1639 O O . PHE A 1 196 ? -7.747 -15.598 22.527 1.00 93.69 196 PHE A O 1
ATOM 1646 N N . ALA A 1 197 ? -9.190 -15.191 20.863 1.00 91.94 197 ALA A N 1
ATOM 1647 C CA . ALA A 1 197 ? -9.903 -14.125 21.569 1.00 91.94 197 ALA A CA 1
ATOM 1648 C C . ALA A 1 197 ? -10.493 -14.608 22.902 1.00 91.94 197 ALA A C 1
ATOM 1650 O O . ALA A 1 197 ? -10.319 -13.947 23.926 1.00 91.94 197 ALA A O 1
ATOM 1651 N N . ARG A 1 198 ? -11.151 -15.777 22.912 1.00 92.38 198 ARG A N 1
ATOM 1652 C CA . ARG A 1 198 ? -11.704 -16.390 24.133 1.00 92.38 198 ARG A CA 1
ATOM 1653 C C . ARG A 1 198 ? -10.604 -16.663 25.154 1.00 92.38 198 ARG A C 1
ATOM 1655 O O . ARG A 1 198 ? -10.754 -16.283 26.311 1.00 92.38 198 ARG A O 1
ATOM 1662 N N . GLN A 1 199 ? -9.493 -17.257 24.723 1.00 93.19 199 GLN A N 1
ATOM 1663 C CA . GLN A 1 199 ? -8.358 -17.558 25.593 1.00 93.19 199 GLN A CA 1
ATOM 1664 C C . GLN A 1 199 ? -7.760 -16.284 26.208 1.00 93.19 199 GLN A C 1
ATOM 1666 O O . GLN A 1 199 ? -7.584 -16.216 27.425 1.00 93.19 199 GLN A O 1
ATOM 1671 N N . GLN A 1 200 ? -7.486 -15.263 25.391 1.00 92.06 200 GLN A N 1
ATOM 1672 C CA . GLN A 1 200 ? -6.898 -14.002 25.853 1.00 92.06 200 GLN A CA 1
ATOM 1673 C C . GLN A 1 200 ? -7.853 -13.203 26.746 1.00 92.06 200 GLN A C 1
ATOM 1675 O O . GLN A 1 200 ? -7.416 -12.571 27.708 1.00 92.06 200 GLN A O 1
ATOM 1680 N N . PHE A 1 201 ? -9.160 -13.271 26.484 1.00 89.94 201 PHE A N 1
ATOM 1681 C CA . PHE A 1 201 ? -10.177 -12.680 27.350 1.00 89.94 201 PHE A CA 1
ATOM 1682 C C . PHE A 1 201 ? -10.215 -13.360 28.725 1.00 89.94 201 PHE A C 1
ATOM 1684 O O . PHE A 1 201 ? -10.168 -12.678 29.746 1.00 89.94 201 PHE A O 1
ATOM 1691 N N . THR A 1 202 ? -10.212 -14.697 28.779 1.00 91.00 202 THR A N 1
ATOM 1692 C CA . THR A 1 202 ? -10.152 -15.443 30.051 1.00 91.00 202 THR A CA 1
ATOM 1693 C C . THR A 1 202 ? -8.868 -15.158 30.834 1.00 91.00 202 THR A C 1
ATOM 1695 O O . THR A 1 202 ? -8.893 -15.119 32.061 1.00 91.00 202 THR A O 1
ATOM 1698 N N . GLN A 1 203 ? -7.754 -14.916 30.141 1.00 90.69 203 GLN A N 1
ATOM 1699 C CA . GLN A 1 203 ? -6.471 -14.546 30.749 1.00 90.69 203 GLN A CA 1
ATOM 1700 C C . GLN A 1 203 ? -6.396 -13.070 31.185 1.00 90.69 203 GLN A C 1
ATOM 1702 O O . GLN A 1 203 ? -5.392 -12.660 31.764 1.00 90.69 203 GLN A O 1
ATOM 1707 N N . GLY A 1 204 ? -7.430 -12.261 30.920 1.00 86.75 204 GLY A N 1
ATOM 1708 C CA . GLY A 1 204 ? -7.459 -10.833 31.252 1.00 86.75 204 GLY A CA 1
ATOM 1709 C C . GLY A 1 204 ? -6.555 -9.958 30.375 1.00 86.75 204 GLY A C 1
ATOM 1710 O O . GLY A 1 204 ? -6.327 -8.796 30.707 1.00 86.75 204 GLY A O 1
ATOM 1711 N N . ALA A 1 205 ? -6.036 -10.499 29.269 1.00 85.19 205 ALA A N 1
ATOM 1712 C CA . ALA A 1 205 ? -5.180 -9.787 28.318 1.00 85.19 205 ALA A CA 1
ATOM 1713 C C . ALA A 1 205 ? -5.981 -9.020 27.249 1.00 85.19 205 ALA A C 1
ATOM 1715 O O . ALA A 1 205 ? -5.448 -8.110 26.611 1.00 85.19 205 ALA A O 1
ATOM 1716 N N . LEU A 1 206 ? -7.254 -9.379 27.059 1.00 86.25 206 LEU A N 1
ATOM 1717 C CA . LEU A 1 206 ? -8.166 -8.744 26.113 1.00 86.25 206 LEU A CA 1
ATOM 1718 C C . LEU A 1 206 ? -9.293 -8.014 26.855 1.00 86.25 206 LEU A C 1
ATOM 1720 O O . LEU A 1 206 ? -9.938 -8.586 27.733 1.00 86.25 206 LEU A O 1
ATOM 1724 N N . ASP A 1 207 ? -9.530 -6.754 26.494 1.00 85.06 207 ASP A N 1
ATOM 1725 C CA . ASP A 1 207 ? -10.567 -5.915 27.103 1.00 85.06 207 ASP A CA 1
ATOM 1726 C C . ASP A 1 207 ? -11.970 -6.320 26.618 1.00 85.06 207 ASP A C 1
ATOM 1728 O O . ASP A 1 207 ? -12.119 -6.833 25.514 1.00 85.06 207 ASP A O 1
ATOM 1732 N N . ALA A 1 208 ? -13.016 -6.082 27.417 1.00 82.06 208 ALA A N 1
ATOM 1733 C CA . ALA A 1 208 ? -14.386 -6.523 27.110 1.00 82.06 208 ALA A CA 1
ATOM 1734 C C . ALA A 1 208 ? -15.022 -5.866 25.869 1.00 82.06 208 ALA A C 1
ATOM 1736 O O . ALA A 1 208 ? -16.038 -6.350 25.376 1.00 82.06 208 ALA A O 1
ATOM 1737 N N . ASP A 1 209 ? -14.446 -4.774 25.373 1.00 87.56 209 ASP A N 1
ATOM 1738 C CA . ASP A 1 209 ? -14.890 -4.024 24.199 1.00 87.56 209 ASP A CA 1
ATOM 1739 C C . ASP A 1 209 ? -14.150 -4.414 22.907 1.00 87.56 209 ASP A C 1
ATOM 1741 O O . ASP A 1 209 ? -14.281 -3.724 21.892 1.00 87.56 209 ASP A O 1
ATOM 1745 N N . TYR A 1 210 ? -13.395 -5.520 22.914 1.00 91.06 210 TYR A N 1
ATOM 1746 C CA . TYR A 1 210 ? -12.752 -6.021 21.702 1.00 91.06 210 TYR A CA 1
ATOM 1747 C C . TYR A 1 210 ? -13.769 -6.328 20.598 1.00 91.06 210 TYR A C 1
ATOM 1749 O O . TYR A 1 210 ? -14.894 -6.771 20.839 1.00 91.06 210 TYR A O 1
ATOM 1757 N N . GLN A 1 211 ? -13.339 -6.139 19.354 1.00 92.31 211 GLN A N 1
ATOM 1758 C CA . GLN A 1 211 ? -14.110 -6.508 18.174 1.00 92.31 211 GLN A CA 1
ATOM 1759 C C . GLN A 1 211 ? -13.334 -7.521 17.348 1.00 92.31 211 GLN A C 1
ATOM 1761 O O . GLN A 1 211 ? -12.113 -7.439 17.241 1.00 92.31 211 GLN A O 1
ATOM 1766 N N . ILE A 1 212 ? -14.047 -8.457 16.728 1.00 93.12 212 ILE A N 1
ATOM 1767 C CA . ILE A 1 212 ? -13.496 -9.257 15.636 1.00 93.12 212 ILE A CA 1
ATOM 1768 C C . ILE A 1 212 ? -14.014 -8.648 14.343 1.00 93.12 212 ILE A C 1
ATOM 1770 O O . ILE A 1 212 ? -15.218 -8.442 14.189 1.00 93.12 212 ILE A O 1
ATOM 1774 N N . LYS A 1 213 ? -13.106 -8.360 13.418 1.00 93.19 213 LYS A N 1
ATOM 1775 C CA . LYS A 1 213 ? -13.432 -7.817 12.103 1.00 93.19 213 LYS A CA 1
ATOM 1776 C C . LYS A 1 213 ? -12.971 -8.769 11.009 1.00 93.19 213 LYS A C 1
ATOM 1778 O O . LYS A 1 213 ? -11.897 -9.356 11.116 1.00 93.19 213 LYS A O 1
ATOM 1783 N N . GLY A 1 214 ? -13.793 -8.916 9.975 1.00 93.38 214 GLY A N 1
ATOM 1784 C CA . GLY A 1 214 ? -13.461 -9.674 8.775 1.00 93.38 214 GLY A CA 1
ATOM 1785 C C . GLY A 1 214 ? -12.929 -8.749 7.692 1.00 93.38 214 GLY A C 1
ATOM 1786 O O . GLY A 1 214 ? -13.397 -7.621 7.541 1.00 93.38 214 GLY A O 1
ATOM 1787 N N . TYR A 1 215 ? -11.965 -9.229 6.919 1.00 92.62 215 TYR A N 1
ATOM 1788 C CA . TYR A 1 215 ? -11.384 -8.508 5.801 1.00 92.62 215 TYR A CA 1
ATOM 1789 C C . TYR A 1 215 ? -11.210 -9.432 4.608 1.00 92.62 215 TYR A C 1
ATOM 1791 O O . TYR A 1 215 ? -10.801 -10.577 4.753 1.00 92.62 215 TYR A O 1
ATOM 1799 N N . ARG A 1 216 ? -11.454 -8.905 3.412 1.00 93.00 216 ARG A N 1
ATOM 1800 C CA . ARG A 1 216 ? -10.879 -9.451 2.189 1.00 93.00 216 ARG A CA 1
ATOM 1801 C C . ARG A 1 216 ? -9.558 -8.735 1.951 1.00 93.00 216 ARG A C 1
ATOM 1803 O O . ARG A 1 216 ? -9.545 -7.508 1.828 1.00 93.00 216 ARG A O 1
ATOM 1810 N N . ALA A 1 217 ? -8.471 -9.489 1.943 1.00 93.12 217 ALA A N 1
ATOM 1811 C CA . ALA A 1 217 ? -7.124 -8.996 1.726 1.00 93.12 217 ALA A CA 1
ATOM 1812 C C . ALA A 1 217 ? -6.654 -9.363 0.317 1.00 93.12 217 ALA A C 1
ATOM 1814 O O . ALA A 1 217 ? -6.801 -10.507 -0.108 1.00 93.12 217 ALA A O 1
ATOM 1815 N N . GLU A 1 218 ? -6.085 -8.395 -0.389 1.00 94.88 218 GLU A N 1
ATOM 1816 C CA . GLU A 1 218 ? -5.305 -8.606 -1.606 1.00 94.88 218 GLU A CA 1
ATOM 1817 C C . GLU A 1 218 ? -3.832 -8.369 -1.278 1.00 94.88 218 GLU A C 1
ATOM 1819 O O . GLU A 1 218 ? -3.444 -7.274 -0.863 1.00 94.88 218 GLU A O 1
ATOM 1824 N N . THR A 1 219 ? -3.014 -9.399 -1.453 1.00 94.62 219 THR A N 1
ATOM 1825 C CA . THR A 1 219 ? -1.588 -9.390 -1.139 1.00 94.62 219 THR A CA 1
ATOM 1826 C C . THR A 1 219 ? -0.782 -9.357 -2.425 1.00 94.62 219 THR A C 1
ATOM 1828 O O . THR A 1 219 ? -0.813 -10.292 -3.220 1.00 94.62 219 THR A O 1
ATOM 1831 N N . TYR A 1 220 ? -0.006 -8.296 -2.600 1.00 96.25 220 TYR A N 1
ATOM 1832 C CA . TYR A 1 220 ? 0.940 -8.125 -3.692 1.00 96.25 220 TYR A CA 1
ATOM 1833 C C . TYR A 1 220 ? 2.337 -8.415 -3.144 1.00 96.25 220 TYR A C 1
ATOM 1835 O O . TYR A 1 220 ? 2.888 -7.606 -2.399 1.00 96.25 220 TYR A O 1
ATOM 1843 N N . THR A 1 221 ? 2.903 -9.574 -3.477 1.00 95.31 221 THR A N 1
ATOM 1844 C CA . THR A 1 221 ? 4.264 -9.957 -3.076 1.00 95.31 221 THR A CA 1
ATOM 1845 C C . THR A 1 221 ? 5.246 -9.557 -4.169 1.00 95.31 221 THR A C 1
ATOM 1847 O O . THR A 1 221 ? 5.162 -10.065 -5.290 1.00 95.31 221 THR A O 1
ATOM 1850 N N . LEU A 1 222 ? 6.173 -8.662 -3.832 1.00 95.00 222 LEU A N 1
ATOM 1851 C CA . LEU A 1 222 ? 7.226 -8.154 -4.703 1.00 95.00 222 LEU A CA 1
ATOM 1852 C C . LEU A 1 222 ? 8.547 -8.827 -4.336 1.00 95.00 222 LEU A C 1
ATOM 1854 O O . LEU A 1 222 ? 9.029 -8.650 -3.218 1.00 95.00 222 LEU A O 1
ATOM 1858 N N . ARG A 1 223 ? 9.155 -9.546 -5.281 1.00 93.69 223 ARG A N 1
ATOM 1859 C CA . ARG A 1 223 ? 10.474 -10.171 -5.126 1.00 93.69 223 ARG A CA 1
ATOM 1860 C C . ARG A 1 223 ? 11.471 -9.527 -6.076 1.00 93.69 223 ARG A C 1
ATOM 1862 O O . ARG A 1 223 ? 11.376 -9.658 -7.293 1.00 93.69 223 ARG A O 1
ATOM 1869 N N . TYR A 1 224 ? 12.431 -8.817 -5.515 1.00 93.12 224 TYR A N 1
ATOM 1870 C CA . TYR A 1 224 ? 13.519 -8.179 -6.233 1.00 93.12 224 TYR A CA 1
ATOM 1871 C C . TYR A 1 224 ? 14.715 -9.124 -6.298 1.00 93.12 224 TYR A C 1
ATOM 1873 O O . TYR A 1 224 ? 15.265 -9.518 -5.269 1.00 93.12 224 TYR A O 1
ATOM 1881 N N . PHE A 1 225 ? 15.157 -9.427 -7.513 1.00 92.25 225 PHE A N 1
ATOM 1882 C CA . PHE A 1 225 ? 16.382 -10.168 -7.786 1.00 92.25 225 PHE A CA 1
ATOM 1883 C C . PHE A 1 225 ? 17.392 -9.184 -8.371 1.00 92.25 225 PHE A C 1
ATOM 1885 O O . PHE A 1 225 ? 17.267 -8.762 -9.521 1.00 92.25 225 PHE A O 1
ATOM 1892 N N . LEU A 1 226 ? 18.351 -8.755 -7.552 1.00 90.75 226 LEU A N 1
ATOM 1893 C CA . LEU A 1 226 ? 19.206 -7.607 -7.861 1.00 90.75 226 LEU A CA 1
ATOM 1894 C C . LEU A 1 226 ? 20.537 -8.033 -8.478 1.00 90.75 226 LEU A C 1
ATOM 1896 O O . LEU A 1 226 ? 20.915 -7.558 -9.546 1.00 90.75 226 LEU A O 1
ATOM 1900 N N . TYR A 1 227 ? 21.216 -8.955 -7.800 1.00 87.56 227 TYR A N 1
ATOM 1901 C CA . TYR A 1 227 ? 22.499 -9.538 -8.183 1.00 87.56 227 TYR A CA 1
ATOM 1902 C C . TYR A 1 227 ? 22.496 -11.027 -7.821 1.00 87.56 227 TYR A C 1
ATOM 1904 O O . TYR A 1 227 ? 21.633 -11.459 -7.047 1.00 87.56 227 TYR A O 1
ATOM 1912 N N . PRO A 1 228 ? 23.452 -11.829 -8.323 1.00 84.25 228 PRO A N 1
ATOM 1913 C CA . PRO A 1 228 ? 23.636 -13.193 -7.841 1.00 84.25 228 PRO A CA 1
ATOM 1914 C C . PRO A 1 228 ? 23.727 -13.227 -6.306 1.00 84.25 228 PRO A C 1
ATOM 1916 O O . PRO A 1 228 ? 24.560 -12.546 -5.714 1.00 84.25 228 PRO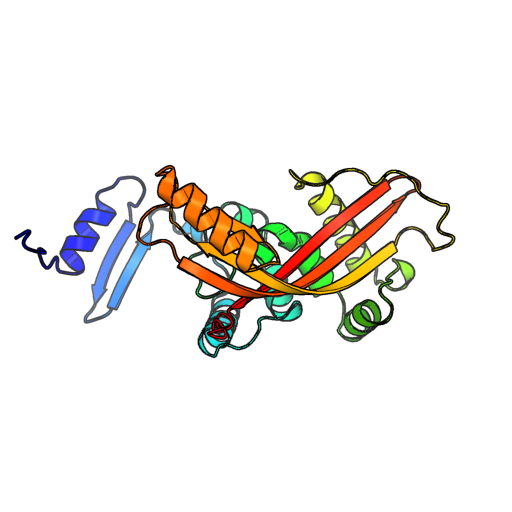 A O 1
ATOM 1919 N N . GLY A 1 229 ? 22.820 -13.968 -5.662 1.00 79.50 229 GLY A N 1
ATOM 1920 C CA . GLY A 1 229 ? 22.730 -14.070 -4.199 1.00 79.50 229 GLY A CA 1
ATOM 1921 C C . GLY A 1 229 ? 22.102 -12.872 -3.470 1.00 79.50 229 GLY A C 1
ATOM 1922 O O . GLY A 1 229 ? 21.904 -12.950 -2.263 1.00 79.50 229 GLY A O 1
ATOM 1923 N N . VAL A 1 230 ? 21.743 -11.785 -4.165 1.00 85.25 230 VAL A N 1
ATOM 1924 C CA . VAL A 1 230 ? 21.103 -10.604 -3.558 1.00 85.25 230 VAL A CA 1
ATOM 1925 C C . VAL A 1 230 ? 19.633 -10.558 -3.958 1.00 85.25 230 VAL A C 1
ATOM 1927 O O . VAL A 1 230 ? 19.282 -10.140 -5.068 1.00 85.25 230 VAL A O 1
ATOM 1930 N N . ARG A 1 231 ? 18.780 -10.996 -3.030 1.00 85.94 231 ARG A N 1
ATOM 1931 C CA . ARG A 1 231 ? 17.323 -11.055 -3.175 1.00 85.94 231 ARG A CA 1
ATOM 1932 C C . ARG A 1 231 ? 16.653 -10.292 -2.035 1.00 85.94 231 ARG A C 1
ATOM 1934 O O . ARG A 1 231 ? 17.146 -10.304 -0.909 1.00 85.94 231 ARG A O 1
ATOM 1941 N N . TYR A 1 232 ? 15.538 -9.637 -2.334 1.00 87.38 232 TYR A N 1
ATOM 1942 C CA . TYR A 1 232 ? 14.726 -8.905 -1.364 1.00 87.38 232 TYR A CA 1
ATOM 1943 C C . TYR A 1 232 ? 13.242 -9.132 -1.658 1.00 87.38 232 TYR A C 1
ATOM 1945 O O . TYR A 1 232 ? 12.822 -9.008 -2.806 1.00 87.38 232 TYR A O 1
ATOM 1953 N N . SER A 1 233 ? 12.452 -9.448 -0.635 1.00 90.06 233 SER A N 1
ATOM 1954 C CA . SER A 1 233 ? 11.017 -9.709 -0.765 1.00 90.06 233 SER A CA 1
ATOM 1955 C C . SER A 1 233 ? 10.226 -8.813 0.179 1.00 90.06 233 SER A C 1
ATOM 1957 O O . SER A 1 233 ? 10.639 -8.576 1.314 1.00 90.06 233 SER A O 1
ATOM 1959 N N . THR A 1 234 ? 9.092 -8.309 -0.293 1.00 91.75 234 THR A N 1
ATOM 1960 C CA . THR A 1 234 ? 8.159 -7.505 0.501 1.00 91.75 234 THR A CA 1
ATOM 1961 C C . THR A 1 234 ? 6.724 -7.725 0.047 1.00 91.75 234 THR A C 1
ATOM 1963 O O . THR A 1 234 ? 6.468 -8.262 -1.033 1.00 91.75 234 THR A O 1
ATOM 1966 N N . GLN A 1 235 ? 5.776 -7.294 0.873 1.00 93.25 235 GLN A N 1
ATOM 1967 C CA . GLN A 1 235 ? 4.351 -7.448 0.625 1.00 93.25 235 GLN A CA 1
ATOM 1968 C C . GLN A 1 235 ? 3.613 -6.126 0.818 1.00 93.25 235 GLN A C 1
ATOM 1970 O O . GLN A 1 235 ? 3.767 -5.443 1.831 1.00 93.25 235 GLN A O 1
ATOM 1975 N N . ILE A 1 236 ? 2.758 -5.793 -0.146 1.00 94.62 236 ILE A N 1
ATOM 1976 C CA . ILE A 1 236 ? 1.724 -4.771 0.005 1.00 94.62 236 ILE A CA 1
ATOM 1977 C C . ILE A 1 236 ? 0.406 -5.510 0.214 1.00 94.62 236 ILE A C 1
ATOM 1979 O O . ILE A 1 236 ? -0.045 -6.224 -0.678 1.00 94.62 236 ILE A O 1
ATOM 1983 N N . VAL A 1 237 ? -0.208 -5.337 1.382 1.00 93.19 237 VAL A N 1
ATOM 1984 C CA . VAL A 1 237 ? -1.495 -5.956 1.717 1.00 93.19 237 VAL A CA 1
ATOM 1985 C C . VAL A 1 237 ? -2.567 -4.877 1.714 1.00 93.19 237 VAL A C 1
ATOM 1987 O O . VAL A 1 237 ? -2.501 -3.934 2.499 1.00 93.19 237 VAL A O 1
ATOM 1990 N N . LEU A 1 238 ? -3.549 -4.998 0.825 1.00 94.50 238 LEU A N 1
ATOM 1991 C CA . LEU A 1 238 ? -4.690 -4.092 0.744 1.00 94.50 238 LEU A CA 1
ATOM 1992 C C . LEU A 1 238 ? -5.910 -4.790 1.334 1.00 94.50 238 LEU A C 1
ATOM 1994 O O . LEU A 1 238 ? -6.338 -5.830 0.837 1.00 94.50 238 LEU A O 1
ATOM 1998 N N . ARG A 1 239 ? -6.473 -4.227 2.404 1.00 91.62 239 ARG A N 1
ATOM 1999 C CA . ARG A 1 239 ? -7.592 -4.830 3.133 1.00 91.62 239 ARG A CA 1
ATOM 2000 C C . ARG A 1 239 ? -8.884 -4.061 2.912 1.00 91.62 239 ARG A C 1
ATOM 2002 O O . ARG A 1 239 ? -8.918 -2.833 2.966 1.00 91.62 239 ARG A O 1
ATOM 2009 N N . ARG A 1 240 ? -9.971 -4.805 2.737 1.00 89.25 240 ARG A N 1
ATOM 2010 C CA . ARG A 1 240 ? -11.341 -4.290 2.723 1.00 89.25 240 ARG A CA 1
ATOM 2011 C C . ARG A 1 240 ? -12.151 -5.006 3.786 1.00 89.25 240 ARG A C 1
ATOM 2013 O O . ARG A 1 240 ? -12.214 -6.228 3.763 1.00 89.25 240 ARG A O 1
ATOM 2020 N N . GLU A 1 241 ? -12.793 -4.256 4.675 1.00 89.25 241 GLU A N 1
ATOM 2021 C CA . GLU A 1 241 ? -13.682 -4.837 5.684 1.00 89.25 241 GLU A CA 1
ATOM 2022 C C . GLU A 1 241 ? -14.865 -5.554 5.005 1.00 89.25 241 GLU A C 1
ATOM 2024 O O . GLU A 1 241 ? -15.475 -5.031 4.066 1.00 89.25 241 GLU A O 1
ATOM 2029 N N . ILE A 1 242 ? -15.153 -6.770 5.461 1.00 90.56 242 ILE A N 1
ATOM 2030 C CA . ILE A 1 242 ? -16.274 -7.604 5.025 1.00 90.56 242 ILE A CA 1
ATOM 2031 C C . ILE A 1 242 ? -17.091 -8.022 6.253 1.00 90.56 242 ILE A C 1
ATOM 2033 O O . ILE A 1 242 ? -16.541 -8.117 7.355 1.00 90.56 242 ILE A O 1
ATOM 2037 N N . PRO A 1 243 ? -18.403 -8.273 6.100 1.00 90.19 243 PRO A N 1
ATOM 2038 C CA . PRO A 1 243 ? -19.194 -8.822 7.192 1.00 90.19 243 PRO A CA 1
ATOM 2039 C C . PRO A 1 243 ? -18.636 -10.184 7.615 1.00 90.19 243 PRO A C 1
ATOM 2041 O O . PRO A 1 243 ? -18.197 -10.972 6.777 1.00 90.19 243 PRO A O 1
ATOM 2044 N N . LEU A 1 244 ? -18.677 -10.471 8.916 1.00 90.19 244 LEU A N 1
ATOM 2045 C CA . LEU A 1 244 ? -18.310 -11.793 9.413 1.00 90.19 244 LEU A CA 1
ATOM 2046 C C . LEU A 1 244 ? -19.298 -12.848 8.885 1.00 90.19 244 LEU A C 1
ATOM 2048 O O . LEU A 1 244 ? -20.508 -12.595 8.896 1.00 90.19 244 LEU A O 1
ATOM 2052 N N . PRO A 1 245 ? -18.816 -14.037 8.485 1.00 85.75 245 PRO A N 1
ATOM 2053 C CA . PRO A 1 245 ? -19.676 -15.179 8.214 1.00 85.75 245 PRO A CA 1
ATOM 2054 C C . PRO A 1 245 ? -20.612 -15.442 9.400 1.00 85.75 245 PRO A C 1
ATOM 2056 O O . PRO A 1 245 ? -20.169 -15.524 10.553 1.00 85.75 245 PRO A O 1
ATOM 2059 N N . GLN A 1 246 ? -21.912 -15.564 9.122 1.00 75.94 246 GLN A N 1
ATOM 2060 C CA . GLN A 1 246 ? -22.886 -15.975 10.133 1.00 75.94 246 GLN A CA 1
ATOM 2061 C C . GLN A 1 246 ? -22.560 -17.408 10.567 1.00 75.94 246 GLN A C 1
ATOM 2063 O O . GLN A 1 246 ? -22.301 -18.267 9.723 1.00 75.94 246 GLN A O 1
ATOM 2068 N N . GLU A 1 247 ? -22.554 -17.674 11.876 1.00 66.38 247 GLU A N 1
ATOM 2069 C CA . GLU A 1 247 ? -22.471 -19.052 12.362 1.00 66.38 247 GLU A CA 1
ATOM 2070 C C . GLU A 1 247 ? -23.699 -19.801 11.841 1.00 66.38 247 GLU A C 1
ATOM 2072 O O . GLU A 1 247 ? -24.828 -19.484 12.212 1.00 66.38 247 GLU A O 1
ATOM 2077 N N . GLN A 1 248 ? -23.490 -20.775 10.951 1.00 45.88 248 GLN A N 1
ATOM 2078 C CA . GLN A 1 248 ? -24.537 -21.738 10.640 1.00 45.88 248 GLN A CA 1
ATOM 2079 C C . GLN A 1 248 ? -24.816 -22.499 11.932 1.00 45.88 248 GLN A C 1
ATOM 2081 O O . GLN A 1 248 ? -23.994 -23.305 12.368 1.00 45.88 248 GLN A O 1
ATOM 2086 N N . SER A 1 249 ? -25.941 -22.183 12.569 1.00 39.34 249 SER A N 1
ATOM 2087 C CA . SER A 1 249 ? -26.444 -22.921 13.720 1.00 39.34 249 SER A CA 1
ATOM 2088 C C . SER A 1 249 ? -26.596 -24.383 13.298 1.00 39.34 249 SER A C 1
ATOM 2090 O O . SER A 1 249 ? -27.425 -24.695 12.443 1.00 39.34 249 SER A O 1
ATOM 2092 N N . ARG A 1 250 ? -25.729 -25.247 13.828 1.00 34.72 250 ARG A N 1
ATOM 2093 C CA . ARG A 1 250 ? -25.903 -26.699 13.788 1.00 34.72 250 ARG A CA 1
ATOM 2094 C C . ARG A 1 250 ? -26.708 -27.139 14.996 1.00 34.72 250 ARG A C 1
ATOM 2096 O O . ARG A 1 250 ? -26.479 -26.551 16.076 1.00 34.72 250 ARG A O 1
#

Secondary structure (DSSP, 8-state):
--------HHHHHHHHTTSGGG-EEEEEETTEEEEEETTHHHHGGG---HHHHHHHHHHHHTTPPPPHHHHHHHHTT--TTGGG-----SS--HHHHHHHHHHHHHHHS-HHHHHHHHHHSEE-GGGS-HHHHHHHHHHHHHHHHH-SS-PPPP--S---S-SSEEEEEEEEEEEEEEE-SS-EEEES-HHHHHHHHHHHHHTT-S-TT-EEEEEEEEEEEEEEEEETTEEEEEEEEEEEEEPPPP----